Protein AF-R7Q6U6-F1 (afdb_monomer_lite)

Radius of gyration: 28.78 Å; chains: 1; bounding box: 94×48×61 Å

Organism: Chondrus crispus (NCBI:txid2769)

InterPro domains:
  IPR001247 Exoribonuclease, phosphorolytic domain 1 [PF01138] (2-72)
  IPR015847 Exoribonuclease, phosphorolytic domain 2 [PF03725] (76-141)
  IPR020568 Ribosomal protein uS5 domain 2-type superfamily [SSF54211] (2-98)
  IPR027408 PNPase/RNase PH domain superfamily [G3DSA:3.30.230.70] (1-159)
  IPR036345 Exoribonuclease, PH domain 2 superfamily [SSF55666] (74-156)
  IPR050080 Ribonuclease PH [PTHR11953] (8-150)

Sequence (202 aa):
MFASPVYRSTWKGDGKSTAAALVMQKAFEGVILTAPYPKSQIDIYLQVLQNDGGALVATVNAASLALVNVGVAMSDFVVACGVGFVDDTFVVDPSSLESASDRPELTLAVLSHSAKIASCQLDSKLPDGESFERALEFATSGANQIFKVLEYEVRKYSLNGPGGPRRGVARANRPRGGEAGGERQVGETRELGRARPEATCS

pLDDT: mean 77.61, std 18.05, range [35.78, 94.69]

Foldseek 3Di:
DQQDPDDDDDPDDDPVRVVLVVLLCQLQVVWFDCVVPVPDDDDDDDDRNHAFAPPSQVRLQVSLLVCVVVPGDTNFGKHKWKWWCAPNDIDIGDTNVRVVPLTWMKIWIAGQPVRDTSDIDIPDDDPDPVVVVVNVVVRSVSRNVVCVVSVVVSVVCCCPPPPHPPPPPPPPPPDDDDDDDDDDDDDDDDDDDDDDDDDDDD

Structure (mmCIF, N/CA/C/O backbone):
data_AF-R7Q6U6-F1
#
_entry.id   AF-R7Q6U6-F1
#
loop_
_atom_site.group_PDB
_atom_site.id
_atom_site.type_symbol
_atom_site.label_atom_id
_atom_site.label_alt_id
_atom_site.label_comp_id
_atom_site.label_asym_id
_atom_site.label_entity_id
_atom_site.label_seq_id
_atom_site.pdbx_PDB_ins_code
_atom_site.Cartn_x
_atom_site.Cartn_y
_atom_site.Cartn_z
_atom_site.occupancy
_atom_site.B_iso_or_equiv
_atom_site.auth_seq_id
_atom_site.auth_comp_id
_atom_site.auth_asym_id
_atom_site.auth_atom_id
_atom_site.pdbx_PDB_model_num
ATOM 1 N N . MET A 1 1 ? 3.458 -18.805 0.564 1.00 48.97 1 MET A N 1
ATOM 2 C CA . MET A 1 1 ? 4.130 -20.105 0.321 1.00 48.97 1 MET A CA 1
ATOM 3 C C . MET A 1 1 ? 3.642 -20.809 -0.951 1.00 48.97 1 MET A C 1
ATOM 5 O O . MET A 1 1 ? 4.399 -21.603 -1.478 1.00 48.97 1 MET A O 1
ATOM 9 N N . PHE A 1 2 ? 2.458 -20.473 -1.488 1.00 58.16 2 PHE A N 1
ATOM 10 C CA . PHE A 1 2 ? 1.980 -20.945 -2.807 1.00 58.16 2 PHE A CA 1
ATOM 11 C C . PHE A 1 2 ? 1.935 -19.850 -3.883 1.00 58.16 2 PHE A C 1
ATOM 13 O O . PHE A 1 2 ? 1.530 -20.102 -5.009 1.00 58.16 2 PHE A O 1
ATOM 20 N N . ALA A 1 3 ? 2.342 -18.629 -3.529 1.00 60.28 3 ALA A N 1
ATOM 21 C CA . ALA A 1 3 ? 2.153 -17.455 -4.370 1.00 60.28 3 ALA A CA 1
ATOM 22 C C . ALA A 1 3 ? 2.993 -17.453 -5.651 1.00 60.28 3 ALA A C 1
ATOM 24 O O . ALA A 1 3 ? 2.653 -16.736 -6.584 1.00 60.28 3 ALA A O 1
ATOM 25 N N . SER A 1 4 ? 4.067 -18.241 -5.695 1.00 59.75 4 SER A N 1
ATOM 26 C CA . SER A 1 4 ? 4.896 -18.444 -6.877 1.00 59.75 4 SER A CA 1
ATOM 27 C C . SER A 1 4 ? 5.066 -19.946 -7.135 1.00 59.75 4 SER A C 1
ATOM 29 O O . SER A 1 4 ? 5.033 -20.735 -6.187 1.00 59.75 4 SER A O 1
ATOM 31 N N . PRO A 1 5 ? 5.290 -20.367 -8.394 1.00 61.81 5 PRO A N 1
ATOM 32 C CA . PRO A 1 5 ? 5.469 -21.779 -8.755 1.00 61.81 5 PRO A CA 1
ATOM 33 C C . PRO A 1 5 ? 6.776 -22.395 -8.214 1.00 61.81 5 PRO A C 1
ATOM 35 O O . PRO A 1 5 ? 7.080 -23.555 -8.485 1.00 61.81 5 PRO A O 1
ATOM 38 N N . VAL A 1 6 ? 7.566 -21.632 -7.452 1.00 66.62 6 VAL A N 1
ATOM 39 C CA . VAL A 1 6 ? 8.857 -22.047 -6.903 1.00 66.62 6 VAL A CA 1
ATOM 40 C C . VAL A 1 6 ? 8.650 -22.740 -5.555 1.00 66.62 6 VAL A C 1
ATOM 42 O O . VAL A 1 6 ? 8.198 -22.128 -4.587 1.00 66.62 6 VAL A O 1
ATOM 45 N N . TYR A 1 7 ? 9.029 -24.017 -5.468 1.00 61.66 7 TYR A N 1
ATOM 46 C CA . TYR A 1 7 ? 9.025 -24.769 -4.212 1.00 61.66 7 TYR A CA 1
ATOM 47 C C . TYR A 1 7 ? 10.114 -24.252 -3.258 1.00 61.66 7 TYR A C 1
ATOM 49 O O . TYR A 1 7 ? 11.291 -24.201 -3.619 1.00 61.66 7 TYR A O 1
ATOM 57 N N . ARG A 1 8 ? 9.743 -23.907 -2.017 1.00 60.69 8 ARG A N 1
ATOM 58 C CA . ARG A 1 8 ? 10.675 -23.435 -0.980 1.00 60.69 8 ARG A CA 1
ATOM 59 C C . ARG A 1 8 ? 10.684 -24.384 0.218 1.00 60.69 8 ARG A C 1
ATOM 61 O O . ARG A 1 8 ? 9.636 -24.669 0.788 1.00 60.69 8 ARG A O 1
ATOM 68 N N . SER A 1 9 ? 11.874 -24.852 0.607 1.00 55.81 9 SER A N 1
ATOM 69 C CA . SER A 1 9 ? 12.052 -25.924 1.602 1.00 55.81 9 SER A CA 1
ATOM 70 C C . SER A 1 9 ? 12.130 -25.464 3.063 1.00 55.81 9 SER A C 1
ATOM 72 O O . SER A 1 9 ? 12.141 -26.307 3.958 1.00 55.81 9 SER A O 1
ATOM 74 N N . THR A 1 10 ? 12.192 -24.159 3.347 1.00 56.88 10 THR A N 1
ATOM 75 C CA . THR A 1 10 ? 12.423 -23.654 4.710 1.00 56.88 10 THR A CA 1
ATOM 76 C C . THR A 1 10 ? 11.248 -22.845 5.247 1.00 56.88 10 THR A C 1
ATOM 78 O O . THR A 1 10 ? 10.581 -22.106 4.530 1.00 56.88 10 THR A O 1
ATOM 81 N N . TRP A 1 11 ? 10.999 -23.000 6.549 1.00 54.25 11 TRP A N 1
ATOM 82 C CA . TRP A 1 11 ? 9.889 -22.367 7.274 1.00 54.25 11 TRP A CA 1
ATOM 83 C C . TRP A 1 11 ? 10.275 -20.989 7.846 1.00 54.25 11 TRP A C 1
ATOM 85 O O . TRP A 1 11 ? 9.482 -20.348 8.529 1.00 54.25 11 TRP A O 1
ATOM 95 N N . LYS A 1 12 ? 11.511 -20.528 7.596 1.00 59.66 12 LYS A N 1
ATOM 96 C CA . LYS A 1 12 ? 11.989 -19.205 8.019 1.00 59.66 12 LYS A CA 1
ATOM 97 C C . LYS A 1 12 ? 11.461 -18.133 7.065 1.00 59.66 12 LYS A C 1
ATOM 99 O O . LYS A 1 12 ? 11.637 -18.238 5.848 1.00 59.66 12 LYS A O 1
ATOM 104 N N . GLY A 1 13 ? 10.839 -17.104 7.643 1.00 64.00 13 GLY A N 1
ATOM 105 C CA . GLY A 1 13 ? 10.316 -15.947 6.918 1.00 64.00 13 GLY A CA 1
ATOM 106 C C . GLY A 1 13 ? 11.355 -15.351 5.969 1.00 64.00 13 GLY A C 1
ATOM 107 O O . GLY A 1 13 ? 12.536 -15.247 6.303 1.00 64.00 13 GLY A O 1
ATOM 108 N N . ASP A 1 14 ? 10.922 -15.014 4.756 1.00 76.19 14 ASP A N 1
ATOM 109 C CA . ASP A 1 14 ? 11.756 -14.321 3.778 1.00 76.19 14 ASP A CA 1
ATOM 110 C C . ASP A 1 14 ? 12.134 -12.935 4.292 1.00 76.19 14 ASP A C 1
ATOM 112 O O . ASP A 1 14 ? 11.259 -12.199 4.745 1.00 76.19 14 ASP A O 1
ATOM 116 N N . GLY A 1 15 ? 13.393 -12.520 4.124 1.00 80.62 15 GLY A N 1
ATOM 117 C CA . GLY A 1 15 ? 13.806 -11.148 4.449 1.00 80.62 15 GLY A CA 1
ATOM 118 C C . GLY A 1 15 ? 12.950 -10.100 3.726 1.00 80.62 15 GLY A C 1
ATOM 119 O O . GLY A 1 15 ? 12.562 -9.103 4.327 1.00 80.62 15 GLY A O 1
ATOM 120 N N . LYS A 1 16 ? 12.541 -10.387 2.481 1.00 80.62 16 LYS A N 1
ATOM 121 C CA . LYS A 1 16 ? 11.597 -9.559 1.711 1.00 80.62 16 LYS A CA 1
ATOM 122 C C . LYS A 1 16 ? 10.218 -9.464 2.376 1.00 80.62 16 LYS A C 1
ATOM 124 O O . LYS A 1 16 ? 9.642 -8.386 2.444 1.00 80.62 16 LYS A O 1
ATOM 129 N N . SER A 1 17 ? 9.706 -10.576 2.911 1.00 82.88 17 SER A N 1
ATOM 130 C CA . SER A 1 17 ? 8.415 -10.591 3.613 1.00 82.88 17 SER A CA 1
ATOM 131 C C . SER A 1 17 ? 8.466 -9.831 4.939 1.00 82.88 17 SER A C 1
ATOM 133 O O . SER A 1 17 ? 7.529 -9.112 5.268 1.00 82.88 17 SER A O 1
ATOM 135 N N . THR A 1 18 ? 9.582 -9.922 5.669 1.00 87.12 18 THR A N 1
ATOM 136 C CA . THR A 1 18 ? 9.792 -9.152 6.900 1.00 87.12 18 THR A CA 1
ATOM 137 C C . THR A 1 18 ? 9.921 -7.657 6.610 1.00 87.12 18 THR A C 1
ATOM 139 O O . THR A 1 18 ? 9.349 -6.852 7.338 1.00 87.12 18 THR A O 1
ATOM 142 N N . ALA A 1 19 ? 10.614 -7.280 5.531 1.00 87.88 19 ALA A N 1
ATOM 143 C CA . ALA A 1 19 ? 10.711 -5.889 5.097 1.00 87.88 19 ALA A CA 1
ATOM 144 C C . ALA A 1 19 ? 9.335 -5.317 4.721 1.00 87.88 19 ALA A C 1
ATOM 146 O O . ALA A 1 19 ? 8.954 -4.270 5.237 1.00 87.88 19 ALA A O 1
ATOM 147 N N . ALA A 1 20 ? 8.550 -6.035 3.912 1.00 86.69 20 ALA A N 1
ATOM 148 C CA . ALA A 1 20 ? 7.193 -5.621 3.554 1.00 86.69 20 ALA A CA 1
ATOM 149 C C . ALA A 1 20 ? 6.282 -5.479 4.789 1.00 86.69 20 ALA A C 1
ATOM 151 O O . ALA A 1 20 ? 5.551 -4.497 4.912 1.00 86.69 20 ALA A O 1
ATOM 152 N N . ALA A 1 21 ? 6.374 -6.414 5.740 1.00 90.00 21 ALA A N 1
ATOM 153 C CA . ALA A 1 21 ? 5.618 -6.349 6.989 1.00 90.00 21 ALA A CA 1
ATOM 154 C C . ALA A 1 21 ? 5.982 -5.113 7.825 1.00 90.00 21 ALA A C 1
ATOM 156 O O . ALA A 1 21 ? 5.091 -4.448 8.348 1.00 90.00 21 ALA A O 1
ATOM 157 N N . LEU A 1 22 ? 7.270 -4.764 7.910 1.00 90.50 22 LEU A N 1
ATOM 158 C CA . LEU A 1 22 ? 7.722 -3.567 8.620 1.00 90.50 22 LEU A CA 1
ATOM 159 C C . LEU A 1 22 ? 7.166 -2.286 7.981 1.00 90.50 22 LEU A C 1
ATOM 161 O O . LEU A 1 22 ? 6.729 -1.377 8.685 1.00 90.50 22 LEU A O 1
ATOM 165 N N . VAL A 1 23 ? 7.154 -2.224 6.650 1.00 90.44 23 VAL A N 1
ATOM 166 C CA . VAL A 1 23 ? 6.637 -1.076 5.889 1.00 90.44 23 VAL A CA 1
ATOM 167 C C . VAL A 1 23 ? 5.147 -0.898 6.129 1.00 90.44 23 VAL A C 1
ATOM 169 O O . VAL A 1 23 ? 4.696 0.212 6.398 1.00 90.44 23 VAL A O 1
ATOM 172 N N . MET A 1 24 ? 4.387 -1.992 6.102 1.00 90.94 24 MET A N 1
ATOM 173 C CA . MET A 1 24 ? 2.958 -1.964 6.411 1.00 90.94 24 MET A CA 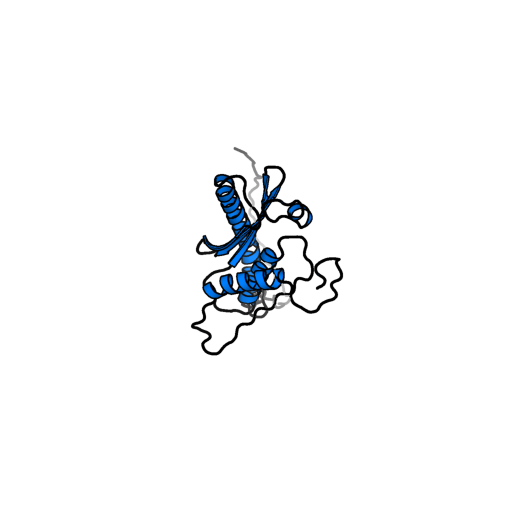1
ATOM 174 C C . MET A 1 24 ? 2.697 -1.577 7.852 1.00 90.94 24 MET A C 1
ATOM 176 O O . MET A 1 24 ? 1.854 -0.723 8.104 1.00 90.94 24 MET A O 1
ATOM 180 N N . GLN A 1 25 ? 3.437 -2.161 8.794 1.00 91.44 25 GLN A N 1
ATOM 181 C CA . GLN A 1 25 ? 3.306 -1.822 10.203 1.00 91.44 25 GLN A CA 1
ATOM 182 C C . GLN A 1 25 ? 3.487 -0.316 10.402 1.00 91.44 25 GLN A C 1
ATOM 184 O O . GLN A 1 25 ? 2.646 0.317 11.031 1.00 91.44 25 GLN A O 1
ATOM 189 N N . LYS A 1 26 ? 4.528 0.271 9.801 1.00 90.94 26 LYS A N 1
ATOM 190 C CA . LYS A 1 26 ? 4.790 1.712 9.880 1.00 90.94 26 LYS A CA 1
ATOM 191 C C . LYS A 1 26 ? 3.720 2.552 9.185 1.00 90.94 26 LYS A C 1
ATOM 193 O O . LYS A 1 26 ? 3.323 3.576 9.734 1.00 90.94 26 LYS A O 1
ATOM 198 N N . ALA A 1 27 ? 3.229 2.116 8.026 1.00 90.38 27 ALA A N 1
ATOM 199 C CA . ALA A 1 27 ? 2.170 2.815 7.304 1.00 90.38 27 ALA A CA 1
ATOM 200 C C . ALA A 1 27 ? 0.852 2.846 8.098 1.00 90.38 27 ALA A C 1
ATOM 202 O O . ALA A 1 27 ? 0.217 3.892 8.180 1.00 90.38 27 ALA A O 1
ATOM 203 N N . PHE A 1 28 ? 0.457 1.732 8.723 1.00 91.50 28 PHE A N 1
ATOM 204 C CA . PHE A 1 28 ? -0.803 1.640 9.469 1.00 91.50 28 PHE A CA 1
ATOM 205 C C . PHE A 1 28 ? -0.714 2.174 10.905 1.00 91.50 28 PHE A C 1
ATOM 207 O O . PHE A 1 28 ? -1.716 2.663 11.423 1.00 91.50 28 PHE A O 1
ATOM 214 N N . GLU A 1 29 ? 0.462 2.160 11.537 1.00 89.75 29 GLU A N 1
ATOM 215 C CA . GLU A 1 29 ? 0.679 2.738 12.874 1.00 89.75 29 GLU A CA 1
ATOM 216 C C . GLU A 1 29 ? 0.330 4.237 12.917 1.00 89.75 29 GLU A C 1
ATOM 218 O O . GLU A 1 29 ? -0.240 4.707 13.898 1.00 89.75 29 GLU A O 1
ATOM 223 N N . GLY A 1 30 ? 0.601 4.981 11.837 1.00 86.94 30 GLY A N 1
ATOM 224 C CA . GLY A 1 30 ? 0.240 6.401 11.726 1.00 86.94 30 GLY A CA 1
ATOM 225 C C . GLY A 1 30 ? -1.237 6.672 11.405 1.00 86.94 30 GLY A C 1
ATOM 226 O O . GLY A 1 30 ? -1.684 7.816 11.496 1.00 86.94 30 GLY A O 1
ATOM 227 N N . VAL A 1 31 ? -1.994 5.644 11.016 1.00 91.06 31 VAL A N 1
ATOM 228 C CA . VAL A 1 31 ? -3.365 5.776 10.492 1.00 91.06 31 VAL A CA 1
ATOM 229 C C . VAL A 1 31 ? -4.405 5.250 11.475 1.00 91.06 31 VAL A C 1
ATOM 231 O O . VAL A 1 31 ? -5.498 5.806 11.588 1.00 91.06 31 VAL A O 1
ATOM 234 N N . ILE A 1 32 ? -4.079 4.193 12.216 1.00 91.62 32 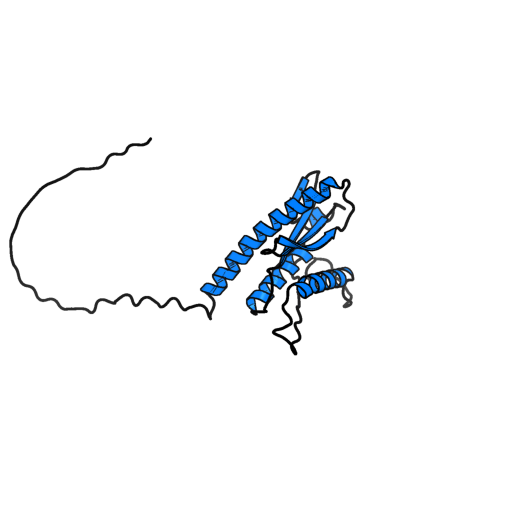ILE A N 1
ATOM 235 C CA . ILE A 1 32 ? -4.980 3.597 13.200 1.00 91.62 32 ILE A CA 1
ATOM 236 C C . ILE A 1 32 ? -5.040 4.484 14.447 1.00 91.62 32 ILE A C 1
ATOM 238 O O . ILE A 1 32 ? -4.023 4.827 15.049 1.00 91.62 32 ILE A O 1
ATOM 242 N N . LEU A 1 33 ? -6.256 4.827 14.877 1.00 90.69 33 LEU A N 1
ATOM 243 C CA . LEU A 1 33 ? -6.467 5.583 16.105 1.00 90.69 33 LEU A CA 1
ATOM 244 C C . LEU A 1 33 ? -6.366 4.637 17.304 1.00 90.69 33 LEU A C 1
ATOM 246 O O . LEU A 1 33 ? -7.222 3.781 17.509 1.00 90.69 33 LEU A O 1
ATOM 250 N N . THR A 1 34 ? -5.337 4.813 18.131 1.00 88.25 34 THR A N 1
ATOM 251 C CA . THR A 1 34 ? -5.090 3.971 19.317 1.00 88.25 34 THR A CA 1
ATOM 252 C C . THR A 1 34 ? -5.886 4.403 20.551 1.00 88.25 34 THR A C 1
ATOM 254 O O . THR A 1 34 ? -6.153 3.585 21.428 1.00 88.25 34 THR A O 1
ATOM 257 N N . ALA A 1 35 ? -6.326 5.665 20.612 1.00 88.62 35 ALA A N 1
ATOM 258 C CA . ALA A 1 35 ? -7.125 6.215 21.712 1.00 88.62 35 ALA A CA 1
ATOM 259 C C . ALA A 1 35 ? -8.387 5.393 22.076 1.00 88.62 35 ALA A C 1
ATOM 261 O O . ALA A 1 35 ? -8.614 5.176 23.268 1.00 88.62 35 ALA A O 1
ATOM 262 N N . PRO A 1 36 ? -9.198 4.895 21.118 1.00 88.56 36 PRO A N 1
ATOM 263 C CA . PRO A 1 36 ? -10.347 4.040 21.433 1.00 88.56 36 PRO A CA 1
ATOM 264 C C . PRO A 1 36 ? -9.988 2.622 21.920 1.00 88.56 36 PRO A C 1
ATOM 266 O O . PRO A 1 36 ? -10.880 1.905 22.371 1.00 88.56 36 PRO A O 1
ATOM 269 N N . TYR A 1 37 ? -8.715 2.208 21.874 1.00 88.25 37 TYR A N 1
ATOM 270 C CA . TYR A 1 37 ? -8.286 0.824 22.114 1.00 88.25 37 TYR A CA 1
ATOM 271 C C . TYR A 1 37 ? -7.167 0.689 23.178 1.00 88.25 37 TYR A C 1
ATOM 273 O O . TYR A 1 37 ? -6.123 0.099 22.909 1.00 88.25 37 TYR A O 1
ATOM 281 N N . PRO A 1 38 ? -7.352 1.165 24.428 1.00 85.44 38 PRO A N 1
ATOM 282 C CA . PRO A 1 38 ? -6.278 1.251 25.433 1.00 85.44 38 PRO A CA 1
ATOM 283 C C . PRO A 1 38 ? -5.762 -0.094 25.985 1.00 85.44 38 PRO A C 1
ATOM 285 O O . PRO A 1 38 ? -4.783 -0.113 26.728 1.00 85.44 38 PRO A O 1
ATOM 288 N N . LYS A 1 39 ? -6.424 -1.219 25.684 1.00 90.81 39 LYS A N 1
ATOM 289 C CA . LYS A 1 39 ? -6.031 -2.576 26.127 1.00 90.81 39 LYS A CA 1
ATOM 290 C C . LYS A 1 39 ? -6.195 -3.631 25.029 1.00 90.81 39 LYS A C 1
ATOM 292 O O . LYS A 1 39 ? -6.276 -4.820 25.331 1.00 90.81 39 LYS A O 1
ATOM 297 N N . SER A 1 40 ? -6.316 -3.207 23.776 1.00 88.75 40 SER A N 1
ATOM 298 C CA . SER A 1 40 ? -6.520 -4.123 22.655 1.00 88.75 40 SER A CA 1
ATOM 299 C C . SER A 1 40 ? -5.222 -4.297 21.884 1.00 88.75 40 SER A C 1
ATOM 301 O O . SER A 1 40 ? -4.454 -3.353 21.721 1.00 88.75 40 SER A O 1
ATOM 303 N N . GLN A 1 41 ? -5.005 -5.508 21.388 1.00 89.94 41 GLN A N 1
ATOM 304 C CA . GLN A 1 41 ? -3.948 -5.814 20.439 1.00 89.94 41 GLN A CA 1
ATOM 305 C C . GLN A 1 41 ? -4.586 -5.981 19.058 1.00 89.94 41 GLN A C 1
ATOM 307 O O . GLN A 1 41 ? -5.588 -6.685 18.924 1.00 89.94 41 GLN A O 1
ATOM 312 N N . ILE A 1 42 ? -4.041 -5.292 18.054 1.00 88.62 42 ILE A N 1
ATOM 313 C CA . ILE A 1 42 ? -4.500 -5.368 16.665 1.00 88.62 42 ILE A CA 1
ATOM 314 C C . ILE A 1 42 ? -3.406 -6.073 15.872 1.00 88.62 42 ILE A C 1
ATOM 316 O O . ILE A 1 42 ? -2.369 -5.480 15.583 1.00 88.62 42 ILE A O 1
ATOM 320 N N . ASP A 1 43 ? -3.653 -7.332 15.522 1.00 90.25 43 ASP A N 1
ATOM 321 C CA . ASP A 1 43 ? -2.745 -8.134 14.707 1.00 90.25 43 ASP A CA 1
ATOM 322 C C . ASP A 1 43 ? -3.320 -8.286 13.293 1.00 90.25 43 ASP A C 1
ATOM 324 O O . ASP A 1 43 ? -4.436 -8.777 13.106 1.00 90.25 43 ASP A O 1
ATOM 328 N N . ILE A 1 44 ? -2.555 -7.856 12.287 1.00 89.50 44 ILE A N 1
ATOM 329 C CA . ILE A 1 44 ? -2.944 -7.924 10.875 1.00 89.50 44 ILE A CA 1
ATOM 330 C C . ILE A 1 44 ? -2.180 -9.073 10.219 1.00 89.50 44 ILE A C 1
ATOM 332 O O . ILE A 1 44 ? -0.956 -9.027 10.093 1.00 89.50 44 ILE A O 1
ATOM 336 N N . TYR A 1 45 ? -2.907 -10.096 9.771 1.00 90.50 45 TYR A N 1
ATOM 337 C CA . TYR A 1 45 ? -2.337 -11.237 9.058 1.00 90.50 45 TYR A CA 1
ATOM 338 C C . TYR A 1 45 ? -2.674 -11.158 7.573 1.00 90.50 45 TYR A C 1
ATOM 340 O O . TYR A 1 45 ? -3.841 -11.089 7.191 1.00 90.50 45 TYR A O 1
ATOM 348 N N . LEU A 1 46 ? -1.642 -11.204 6.733 1.00 88.38 46 LEU A N 1
ATOM 349 C CA . LEU A 1 46 ? -1.771 -11.136 5.283 1.00 88.38 46 LEU A CA 1
ATOM 350 C C . LEU A 1 46 ? -1.234 -12.417 4.661 1.00 88.38 46 LEU A C 1
ATOM 352 O O . LEU A 1 46 ? -0.070 -12.777 4.835 1.00 88.38 46 LEU A O 1
ATOM 356 N N . GLN A 1 47 ? -2.094 -13.097 3.909 1.00 88.50 47 GLN A N 1
ATOM 357 C CA . GLN A 1 47 ? -1.734 -14.299 3.176 1.00 88.50 47 GLN A CA 1
ATOM 358 C C . GLN A 1 47 ? -1.859 -14.041 1.678 1.00 88.50 47 GLN A C 1
ATOM 360 O O . GLN A 1 47 ? -2.956 -13.973 1.130 1.00 88.50 47 GLN A O 1
ATOM 365 N N . VAL A 1 48 ? -0.714 -13.943 1.005 1.00 87.94 48 VAL A N 1
ATOM 366 C CA . VAL A 1 48 ? -0.663 -13.854 -0.456 1.00 87.94 48 VAL A CA 1
ATOM 367 C C . VAL A 1 48 ? -0.849 -15.254 -1.037 1.00 87.94 48 VAL A C 1
ATOM 369 O O . VAL A 1 48 ? -0.029 -16.150 -0.798 1.00 87.94 48 VAL A O 1
ATOM 372 N N . LEU A 1 49 ? -1.949 -15.443 -1.767 1.00 87.62 49 LEU A N 1
ATOM 373 C CA . LEU A 1 49 ? -2.283 -16.708 -2.426 1.00 87.62 49 LEU A CA 1
ATOM 374 C C . LEU A 1 49 ? -1.606 -16.838 -3.788 1.00 87.62 49 LEU A C 1
ATOM 376 O O . LEU A 1 49 ? -1.072 -17.899 -4.087 1.00 87.62 49 LEU A O 1
ATOM 380 N N . GLN A 1 50 ? -1.587 -15.752 -4.559 1.00 85.75 50 GLN A N 1
ATOM 381 C CA . GLN A 1 50 ? -0.948 -15.637 -5.865 1.00 85.75 50 GLN A CA 1
ATOM 382 C C . GLN A 1 50 ? -0.208 -14.301 -5.913 1.00 85.75 50 GLN A C 1
ATOM 384 O O . GLN A 1 50 ? -0.722 -13.296 -5.425 1.00 85.75 50 GLN A O 1
ATOM 389 N N . ASN A 1 51 ? 1.003 -14.303 -6.459 1.00 85.94 51 ASN A N 1
ATOM 390 C CA . ASN A 1 51 ? 1.791 -13.100 -6.672 1.00 85.94 51 ASN A CA 1
ATOM 391 C C . ASN A 1 51 ? 2.156 -13.008 -8.153 1.00 85.94 51 ASN A C 1
ATOM 393 O O . ASN A 1 51 ? 2.879 -13.871 -8.648 1.00 85.94 51 ASN A O 1
ATOM 397 N N . ASP A 1 52 ? 1.671 -11.963 -8.816 1.00 83.81 52 ASP A N 1
ATOM 398 C CA . ASP A 1 52 ? 1.985 -11.651 -10.210 1.00 83.81 52 ASP A CA 1
ATOM 399 C C . ASP A 1 52 ? 2.486 -10.205 -10.365 1.00 83.81 52 ASP A C 1
ATOM 401 O O . ASP A 1 52 ? 2.112 -9.492 -11.286 1.00 83.81 52 ASP A O 1
ATOM 405 N N . GLY A 1 53 ? 3.341 -9.763 -9.437 1.00 83.19 53 GLY A N 1
ATOM 406 C CA . GLY A 1 53 ? 3.784 -8.368 -9.353 1.00 83.19 53 GLY A CA 1
ATOM 407 C C . GLY A 1 53 ? 2.990 -7.597 -8.300 1.00 83.19 53 GLY A C 1
ATOM 408 O O . GLY A 1 53 ? 1.935 -8.046 -7.848 1.00 83.19 53 GLY A O 1
ATOM 409 N N . GLY A 1 54 ? 3.556 -6.494 -7.804 1.00 84.06 54 GLY A N 1
ATOM 410 C CA . GLY A 1 54 ? 2.847 -5.590 -6.893 1.00 84.06 54 GLY A CA 1
ATOM 411 C C . GLY A 1 54 ? 2.346 -6.210 -5.577 1.00 84.06 54 GLY A C 1
ATOM 412 O O . GLY A 1 54 ? 1.409 -5.689 -4.972 1.00 84.06 54 GLY A O 1
ATOM 413 N N . ALA A 1 55 ? 2.939 -7.307 -5.080 1.00 88.62 55 ALA A N 1
ATOM 414 C CA . ALA A 1 55 ? 2.431 -8.004 -3.887 1.00 88.62 55 ALA A CA 1
ATOM 415 C C . ALA A 1 55 ? 2.261 -7.084 -2.667 1.00 88.62 55 ALA A C 1
ATOM 417 O O . ALA A 1 55 ? 1.290 -7.235 -1.924 1.00 88.62 55 ALA A O 1
ATOM 418 N N . LEU A 1 56 ? 3.185 -6.136 -2.466 1.00 89.75 56 LEU A N 1
ATOM 419 C CA . LEU A 1 56 ? 3.136 -5.149 -1.382 1.00 89.75 56 LEU A CA 1
ATOM 420 C C . LEU A 1 56 ? 1.952 -4.186 -1.554 1.00 89.75 56 LEU A C 1
ATOM 422 O O . LEU A 1 56 ? 1.222 -3.918 -0.604 1.00 89.75 56 LEU A O 1
ATOM 426 N N . VAL A 1 57 ? 1.724 -3.717 -2.780 1.00 92.19 57 VAL A N 1
ATOM 427 C CA . VAL A 1 57 ? 0.623 -2.815 -3.141 1.00 92.19 57 VAL A CA 1
ATOM 428 C C . VAL A 1 57 ? -0.727 -3.475 -2.855 1.00 92.19 57 VAL A C 1
ATOM 430 O O . VAL A 1 57 ? -1.567 -2.926 -2.137 1.00 92.19 57 VAL A O 1
ATOM 433 N N . ALA A 1 58 ? -0.909 -4.701 -3.349 1.00 91.56 58 ALA A N 1
ATOM 434 C CA . ALA A 1 58 ? -2.141 -5.463 -3.170 1.00 91.56 58 ALA A CA 1
ATOM 435 C C . ALA A 1 58 ? -2.442 -5.742 -1.690 1.00 91.56 58 ALA A C 1
ATOM 437 O O . ALA A 1 58 ? -3.589 -5.663 -1.249 1.00 91.56 58 ALA A O 1
ATOM 438 N N . THR A 1 59 ? -1.412 -6.043 -0.902 1.00 92.75 59 THR A N 1
ATOM 439 C CA . THR A 1 59 ? -1.566 -6.356 0.521 1.00 92.75 59 THR A CA 1
ATOM 440 C C . THR A 1 59 ? -1.881 -5.127 1.373 1.00 92.75 59 THR A C 1
ATOM 442 O O . THR A 1 59 ? -2.692 -5.249 2.290 1.00 92.75 59 THR A O 1
ATOM 445 N N . VAL A 1 60 ? -1.347 -3.942 1.047 1.00 93.62 60 VAL A N 1
ATOM 446 C CA . VAL A 1 60 ? -1.767 -2.679 1.689 1.00 93.62 60 VAL A CA 1
ATOM 447 C C . VAL A 1 60 ? -3.249 -2.414 1.418 1.00 93.62 60 VAL A C 1
ATOM 449 O O . VAL A 1 60 ? -4.013 -2.180 2.353 1.00 93.62 60 VAL A O 1
ATOM 452 N N . ASN A 1 61 ? -3.679 -2.528 0.160 1.00 93.44 61 ASN A N 1
ATOM 453 C CA . ASN A 1 61 ? -5.076 -2.298 -0.220 1.00 93.44 61 ASN A CA 1
ATOM 454 C C . ASN A 1 61 ? -6.025 -3.302 0.459 1.00 93.44 61 ASN A C 1
ATOM 456 O O . ASN A 1 61 ? -7.088 -2.926 0.961 1.00 93.44 61 ASN A O 1
ATOM 460 N N . ALA A 1 62 ? -5.619 -4.572 0.542 1.00 93.31 62 ALA A N 1
ATOM 461 C CA . ALA A 1 62 ? -6.368 -5.609 1.245 1.00 93.31 62 ALA A CA 1
ATOM 462 C C . ALA A 1 62 ? -6.454 -5.350 2.760 1.00 93.31 62 ALA A C 1
ATOM 464 O O . ALA A 1 62 ? -7.519 -5.534 3.350 1.00 93.31 62 ALA A O 1
ATOM 465 N N . ALA A 1 63 ? -5.366 -4.894 3.388 1.00 93.50 63 ALA A N 1
ATOM 466 C CA . ALA A 1 63 ? -5.349 -4.551 4.807 1.00 93.50 63 ALA A CA 1
ATOM 467 C C . ALA A 1 63 ? -6.310 -3.394 5.121 1.00 93.50 63 ALA A C 1
ATOM 469 O O . ALA A 1 63 ? -7.109 -3.507 6.051 1.00 93.50 63 ALA A O 1
ATOM 470 N N . SER A 1 64 ? -6.311 -2.331 4.311 1.00 93.12 64 SER A N 1
ATOM 471 C CA . SER A 1 64 ? -7.244 -1.206 4.467 1.00 93.12 64 SER A CA 1
ATOM 472 C C . SER A 1 64 ? -8.702 -1.656 4.396 1.00 93.12 64 SER A C 1
ATOM 474 O O . SER A 1 64 ? -9.507 -1.293 5.254 1.00 93.12 64 SER A O 1
ATOM 476 N N . LEU A 1 65 ? -9.048 -2.505 3.422 1.00 92.12 65 LEU A N 1
ATOM 477 C CA . LEU A 1 65 ? -10.394 -3.074 3.322 1.00 92.12 65 LEU A CA 1
ATOM 478 C C . LEU A 1 65 ? -10.758 -3.938 4.535 1.00 92.12 65 LEU A C 1
ATOM 480 O O . LEU A 1 65 ? -11.878 -3.845 5.038 1.00 92.12 65 LEU A O 1
ATOM 484 N N . ALA A 1 66 ? -9.827 -4.763 5.020 1.00 92.31 66 ALA A N 1
ATOM 485 C CA . ALA A 1 66 ? -10.058 -5.617 6.180 1.00 92.31 66 ALA A CA 1
ATOM 486 C C . ALA A 1 66 ? -10.338 -4.792 7.447 1.00 92.31 66 ALA A C 1
ATOM 488 O O . ALA A 1 66 ? -11.281 -5.092 8.181 1.00 92.31 66 ALA A O 1
ATOM 489 N N . LEU A 1 67 ? -9.570 -3.720 7.667 1.00 91.12 67 LEU A N 1
ATOM 490 C CA . LEU A 1 67 ? -9.751 -2.814 8.803 1.00 91.12 67 LEU A CA 1
ATOM 491 C C . LEU A 1 67 ? -11.101 -2.088 8.746 1.00 91.12 67 LEU A C 1
ATOM 493 O O . LEU A 1 67 ? -11.794 -2.009 9.763 1.00 91.12 67 LEU A O 1
ATOM 497 N N . VAL A 1 68 ? -11.514 -1.626 7.559 1.00 90.75 68 VAL A N 1
ATOM 498 C CA . VAL A 1 68 ? -12.843 -1.023 7.366 1.00 90.75 68 VAL A CA 1
ATOM 499 C C . VAL A 1 68 ? -13.955 -2.036 7.634 1.00 90.75 68 VAL A C 1
ATOM 501 O O . VAL A 1 68 ? -14.919 -1.711 8.321 1.00 90.75 68 VAL A O 1
ATOM 504 N N . ASN A 1 69 ? -13.819 -3.268 7.142 1.00 87.50 69 ASN A N 1
ATOM 505 C CA . ASN A 1 69 ? -14.833 -4.307 7.325 1.00 87.50 69 ASN A CA 1
ATOM 506 C C . ASN A 1 69 ? -15.016 -4.709 8.800 1.00 87.50 69 ASN A C 1
ATOM 508 O O . ASN A 1 69 ? -16.133 -4.987 9.228 1.00 87.50 69 ASN A O 1
ATOM 512 N N . VAL A 1 70 ? -13.933 -4.723 9.584 1.00 87.81 70 VAL A N 1
ATOM 513 C CA . VAL A 1 70 ? -13.980 -4.983 11.036 1.00 87.81 70 VAL A CA 1
ATOM 514 C C . VAL A 1 70 ? -14.471 -3.760 11.828 1.00 87.81 70 VAL A C 1
ATOM 516 O O . VAL A 1 70 ? -14.899 -3.902 12.971 1.00 87.81 70 VAL A O 1
ATOM 519 N N . GLY A 1 71 ? -14.466 -2.564 11.229 1.00 86.62 71 GLY A N 1
ATOM 520 C CA . GLY A 1 71 ? -14.888 -1.326 11.886 1.00 86.62 71 GLY A CA 1
ATOM 521 C C . GLY A 1 71 ? -13.826 -0.746 12.823 1.00 86.62 71 GLY A C 1
ATOM 522 O O . GLY A 1 71 ? -14.165 -0.146 13.844 1.00 86.62 71 GLY A O 1
ATOM 523 N N . VAL A 1 72 ? -12.542 -0.937 12.504 1.00 90.50 72 VAL A N 1
ATOM 524 C CA . VAL A 1 72 ? -11.440 -0.317 13.252 1.00 90.50 72 VAL A CA 1
ATOM 525 C C . VAL A 1 72 ? -11.424 1.187 12.983 1.00 90.50 72 VAL A C 1
ATOM 527 O O . VAL A 1 72 ? -11.487 1.623 11.834 1.00 90.50 72 VAL A O 1
ATOM 530 N N . ALA A 1 73 ? -11.321 1.990 14.043 1.00 90.19 73 ALA A N 1
ATOM 531 C CA . ALA A 1 73 ? -11.225 3.439 13.921 1.00 90.19 73 ALA A CA 1
ATOM 532 C C . ALA A 1 73 ? -9.896 3.848 13.256 1.00 90.19 73 ALA A C 1
ATOM 534 O O . ALA A 1 73 ? -8.821 3.723 13.848 1.00 90.19 73 ALA A O 1
ATOM 535 N N . MET A 1 74 ? -9.979 4.356 12.027 1.00 91.31 74 MET A N 1
ATOM 536 C CA . MET A 1 74 ? -8.850 4.858 11.239 1.00 91.31 74 MET A CA 1
ATOM 537 C C . MET A 1 74 ? -9.048 6.338 10.917 1.00 91.31 74 MET A C 1
ATOM 539 O O . MET A 1 74 ? -10.179 6.787 10.736 1.00 91.31 74 MET A O 1
ATOM 543 N N . SER A 1 75 ? -7.954 7.096 10.858 1.00 90.50 75 SER A N 1
ATOM 544 C CA . SER A 1 75 ? -7.978 8.518 10.504 1.00 90.50 75 SER A CA 1
ATOM 545 C C . SER A 1 75 ? -8.211 8.752 9.011 1.00 90.50 75 SER A C 1
ATOM 547 O O . SER A 1 75 ? -8.886 9.709 8.640 1.00 90.50 75 SER A O 1
ATOM 549 N N . ASP A 1 76 ? -7.668 7.879 8.162 1.00 91.00 76 ASP A N 1
ATOM 550 C CA . ASP A 1 76 ? -7.750 7.970 6.705 1.00 91.00 76 ASP A CA 1
ATOM 551 C C . ASP A 1 76 ? -7.688 6.565 6.078 1.00 91.00 76 ASP A C 1
ATOM 553 O O . ASP A 1 76 ? -7.343 5.580 6.735 1.00 91.00 76 ASP A O 1
ATOM 557 N N . PHE A 1 77 ? -8.031 6.467 4.798 1.00 91.38 77 PHE A N 1
ATOM 558 C CA . PHE A 1 77 ? -7.971 5.237 4.024 1.00 91.38 77 PHE A CA 1
ATOM 559 C C . PHE A 1 77 ? -6.648 5.162 3.254 1.00 91.38 77 PHE A C 1
ATOM 561 O O . PHE A 1 77 ? -6.351 6.028 2.424 1.00 91.38 77 PHE A O 1
ATOM 568 N N . VAL A 1 78 ? -5.858 4.120 3.520 1.00 93.62 78 VAL A N 1
ATOM 569 C CA . VAL A 1 78 ? -4.561 3.908 2.864 1.00 93.62 78 VAL A CA 1
ATOM 570 C C . VAL A 1 78 ? -4.766 3.172 1.546 1.00 93.62 78 VAL A C 1
ATOM 572 O O . VAL A 1 78 ? -5.330 2.077 1.534 1.00 93.62 78 VAL A O 1
ATOM 575 N N . VAL A 1 79 ? -4.270 3.747 0.455 1.00 94.69 79 VAL A N 1
ATOM 576 C CA . VAL A 1 79 ? -4.219 3.103 -0.860 1.00 94.69 79 VAL A CA 1
ATOM 577 C C . VAL A 1 79 ? -2.797 3.108 -1.360 1.00 94.69 79 VAL A C 1
ATOM 579 O O . VAL A 1 79 ? -2.135 4.142 -1.363 1.00 94.69 79 VAL A O 1
ATOM 582 N N . ALA A 1 80 ? -2.334 1.951 -1.803 1.00 94.56 80 ALA A N 1
ATOM 583 C CA . ALA A 1 80 ? -1.062 1.816 -2.472 1.00 94.56 80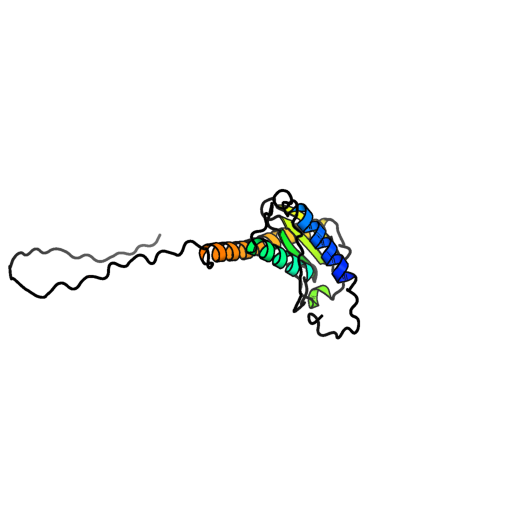 ALA A CA 1
ATOM 584 C C . ALA A 1 80 ? -1.242 1.682 -3.983 1.00 94.56 80 ALA A C 1
ATOM 586 O O . ALA A 1 80 ? -2.227 1.109 -4.460 1.00 94.56 80 ALA A O 1
ATOM 587 N N . CYS A 1 81 ? -0.242 2.164 -4.713 1.00 94.19 81 CYS A N 1
ATOM 588 C CA . CYS A 1 81 ? -0.082 1.985 -6.145 1.00 94.19 81 CYS A CA 1
ATOM 589 C C . CYS A 1 81 ? 1.403 1.783 -6.478 1.00 94.19 81 CYS A C 1
ATOM 591 O O . CYS A 1 81 ? 2.264 2.477 -5.933 1.00 94.19 81 CYS A O 1
ATOM 593 N N . GLY A 1 82 ? 1.693 0.836 -7.370 1.00 92.25 82 GLY A N 1
ATOM 594 C CA . GLY A 1 82 ? 3.023 0.635 -7.944 1.00 92.25 82 GLY A CA 1
ATOM 595 C C . GLY A 1 82 ? 3.146 1.349 -9.287 1.00 92.25 82 GLY A C 1
ATOM 596 O O . GLY A 1 82 ? 2.159 1.468 -10.014 1.00 92.25 82 GLY A O 1
ATOM 597 N N . VAL A 1 83 ? 4.339 1.829 -9.620 1.00 91.88 83 VAL A N 1
ATOM 598 C CA . VAL A 1 83 ? 4.683 2.371 -10.937 1.00 91.88 83 VAL A CA 1
ATOM 599 C C . VAL A 1 83 ? 6.028 1.802 -11.357 1.00 91.88 83 VAL A C 1
ATOM 601 O O . VAL A 1 83 ? 7.014 1.934 -10.636 1.00 91.88 83 VAL A O 1
ATOM 604 N N . GLY A 1 84 ? 6.061 1.180 -12.530 1.00 89.50 84 GLY A N 1
ATOM 605 C CA . GLY A 1 84 ? 7.273 0.687 -13.171 1.00 89.50 84 GLY A CA 1
ATOM 606 C C . GLY A 1 84 ? 7.650 1.548 -14.371 1.00 89.50 84 GLY A C 1
ATOM 607 O O . GLY A 1 84 ? 6.794 2.156 -15.014 1.00 89.50 84 GLY A O 1
ATOM 608 N N . PHE A 1 85 ? 8.938 1.596 -14.691 1.00 86.81 85 PHE A N 1
ATOM 609 C CA . PHE A 1 85 ? 9.430 2.226 -15.913 1.00 86.81 85 PHE A CA 1
ATOM 610 C C . PHE A 1 85 ? 9.752 1.162 -16.962 1.00 86.81 85 PHE A C 1
ATOM 612 O O . PHE A 1 85 ? 10.685 0.383 -16.784 1.00 86.81 85 PHE A O 1
ATOM 619 N N . VAL A 1 86 ? 8.983 1.115 -18.047 1.00 84.38 86 VAL A N 1
ATOM 620 C CA . VAL A 1 86 ? 9.016 0.074 -19.081 1.00 84.38 86 VAL 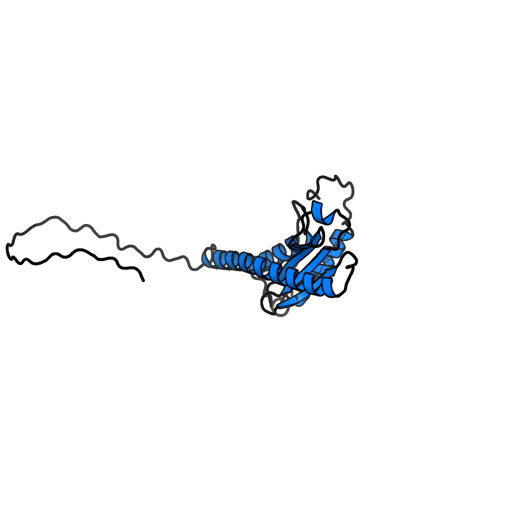A CA 1
ATOM 621 C C . VAL A 1 86 ? 9.179 0.746 -20.445 1.00 84.38 86 VAL A C 1
ATOM 623 O O . VAL A 1 86 ? 8.324 1.528 -20.846 1.00 84.38 86 VAL A O 1
ATOM 626 N N . ASP A 1 87 ? 10.278 0.453 -21.151 1.00 80.25 87 ASP A N 1
ATOM 627 C CA . ASP A 1 87 ? 10.530 0.900 -22.537 1.00 80.25 87 ASP A CA 1
ATOM 628 C C . ASP A 1 87 ? 10.287 2.410 -22.753 1.00 80.25 87 ASP A C 1
ATOM 630 O O . ASP A 1 87 ? 9.512 2.820 -23.613 1.00 80.25 87 ASP A O 1
ATOM 634 N N . ASP A 1 88 ? 10.927 3.236 -21.917 1.00 80.06 88 ASP A N 1
ATOM 635 C CA . ASP A 1 88 ? 10.802 4.705 -21.878 1.00 80.06 88 ASP A CA 1
ATOM 636 C C . ASP A 1 88 ? 9.414 5.258 -21.503 1.00 80.06 88 ASP A C 1
ATOM 638 O O . ASP A 1 88 ? 9.149 6.458 -21.621 1.00 80.06 88 ASP A O 1
ATOM 642 N N . THR A 1 89 ? 8.526 4.409 -20.981 1.00 84.94 89 THR A N 1
ATOM 643 C CA . THR A 1 89 ? 7.181 4.793 -20.534 1.00 84.94 89 THR A CA 1
ATOM 644 C C . THR A 1 89 ? 6.920 4.401 -19.080 1.00 84.94 89 THR A C 1
ATOM 646 O O . THR A 1 89 ? 7.440 3.408 -18.575 1.00 84.94 89 THR A O 1
ATOM 649 N N . PHE A 1 90 ? 6.109 5.196 -18.378 1.00 87.56 90 PHE A N 1
ATOM 650 C CA . PHE A 1 90 ? 5.648 4.855 -17.032 1.00 87.56 90 PHE A CA 1
ATOM 651 C C . PHE A 1 90 ? 4.396 3.989 -17.118 1.00 87.56 90 PHE A C 1
ATOM 653 O O . PHE A 1 90 ? 3.398 4.387 -17.721 1.00 87.56 90 PHE A O 1
ATOM 660 N N . VAL A 1 91 ? 4.448 2.827 -16.478 1.00 89.12 91 VAL A N 1
ATOM 661 C CA . VAL A 1 91 ? 3.345 1.872 -16.391 1.00 89.12 91 VAL A CA 1
ATOM 662 C C . VAL A 1 91 ? 2.879 1.805 -14.944 1.00 89.12 91 VAL A C 1
ATOM 664 O O . VAL A 1 91 ? 3.678 1.650 -14.022 1.00 89.12 91 VAL A O 1
ATOM 667 N N . VAL A 1 92 ? 1.574 1.959 -14.744 1.00 90.88 92 VAL A N 1
ATOM 668 C CA . VAL A 1 92 ? 0.934 1.839 -13.433 1.00 90.88 92 VAL A CA 1
ATOM 669 C C . VAL A 1 92 ? 0.602 0.370 -13.190 1.00 90.88 92 VAL A C 1
ATOM 671 O O . VAL A 1 92 ? 0.030 -0.263 -14.069 1.00 90.88 92 VAL A O 1
ATOM 674 N N . ASP A 1 93 ? 0.925 -0.128 -11.997 1.00 88.50 93 ASP A N 1
ATOM 675 C CA . ASP A 1 93 ? 0.727 -1.519 -11.562 1.00 88.50 93 ASP A CA 1
ATOM 676 C C . ASP A 1 93 ? 1.446 -2.551 -12.459 1.00 88.50 93 ASP A C 1
ATOM 678 O O . ASP A 1 93 ? 0.797 -3.310 -13.181 1.00 88.50 93 ASP A O 1
ATOM 682 N N . PRO A 1 94 ? 2.796 -2.567 -12.459 1.00 87.56 94 PRO A N 1
ATOM 683 C CA . PRO A 1 94 ? 3.558 -3.496 -13.285 1.00 87.56 94 PRO A CA 1
ATOM 684 C C . PRO A 1 94 ? 3.349 -4.952 -12.846 1.00 87.56 94 PRO A C 1
ATOM 686 O O . PRO A 1 94 ? 3.350 -5.292 -11.659 1.00 87.56 94 PRO A O 1
ATOM 689 N N . SER A 1 95 ? 3.228 -5.828 -13.835 1.00 87.12 95 SER A N 1
ATOM 690 C CA . SER A 1 95 ? 3.180 -7.277 -13.654 1.00 87.12 95 SER A CA 1
ATOM 691 C C . SER A 1 95 ? 4.552 -7.860 -13.305 1.00 87.12 95 SER A C 1
ATOM 693 O O . SER A 1 95 ? 5.601 -7.250 -13.527 1.00 87.12 95 SER A O 1
ATOM 695 N N . SER A 1 96 ? 4.576 -9.102 -12.813 1.00 84.25 96 SER A N 1
ATOM 696 C CA . SER A 1 96 ? 5.828 -9.790 -12.457 1.00 84.25 96 SER A CA 1
ATOM 697 C C . SER A 1 96 ? 6.826 -9.894 -13.617 1.00 84.25 96 SER A C 1
ATOM 699 O O . SER A 1 96 ? 8.037 -9.846 -13.393 1.00 84.25 96 SER A O 1
ATOM 701 N N . LEU A 1 97 ? 6.328 -10.014 -14.852 1.00 84.06 97 LEU A N 1
ATOM 702 C CA . LEU A 1 97 ? 7.142 -10.066 -16.066 1.00 84.06 97 LEU A CA 1
ATOM 703 C C . LEU A 1 97 ? 7.790 -8.714 -16.377 1.00 84.06 97 LEU A C 1
ATOM 705 O O . LEU A 1 97 ? 8.942 -8.664 -16.809 1.00 84.06 97 LEU A O 1
ATOM 709 N N . GLU A 1 98 ? 7.073 -7.623 -16.122 1.00 82.88 98 GLU A N 1
ATOM 710 C CA . GLU A 1 98 ? 7.559 -6.261 -16.342 1.00 82.88 98 GLU A CA 1
ATOM 711 C C . GLU A 1 98 ? 8.581 -5.864 -15.269 1.00 82.88 98 GLU A C 1
ATOM 713 O O . GLU A 1 98 ? 9.638 -5.320 -15.603 1.00 82.88 98 GLU A O 1
ATOM 718 N N . SER A 1 99 ? 8.337 -6.236 -14.006 1.00 75.81 99 SER A N 1
ATOM 719 C CA . SER A 1 99 ? 9.271 -6.018 -12.890 1.00 75.81 99 SER A CA 1
ATOM 720 C C . SER A 1 99 ? 10.545 -6.869 -12.978 1.00 75.81 99 SER A C 1
ATOM 722 O O . SER A 1 99 ? 11.576 -6.501 -12.418 1.00 75.81 99 SER A O 1
ATOM 724 N N . ALA A 1 100 ? 10.529 -8.005 -13.687 1.00 71.56 100 ALA A N 1
ATOM 725 C CA . ALA A 1 100 ? 11.694 -8.892 -13.795 1.00 71.56 100 ALA A CA 1
ATOM 726 C C . ALA A 1 100 ? 12.882 -8.276 -14.563 1.00 71.56 100 ALA A C 1
ATOM 728 O O . ALA A 1 100 ? 13.994 -8.796 -14.489 1.00 71.56 100 ALA A O 1
ATOM 729 N N . SER A 1 101 ? 12.664 -7.181 -15.295 1.00 67.81 101 SER A N 1
ATOM 730 C CA . SER A 1 101 ? 13.621 -6.635 -16.267 1.00 67.81 101 SER A CA 1
ATOM 731 C C . SER A 1 101 ? 14.672 -5.664 -15.690 1.00 67.81 101 SER A C 1
ATOM 733 O O . SER A 1 101 ? 15.203 -4.855 -16.444 1.00 67.81 101 SER A O 1
ATOM 735 N N . ASP A 1 102 ? 14.984 -5.727 -14.388 1.00 68.62 102 ASP A N 1
ATOM 736 C CA . ASP A 1 102 ? 15.909 -4.802 -13.683 1.00 68.62 102 ASP A CA 1
ATOM 737 C C . ASP A 1 102 ? 15.585 -3.315 -13.938 1.00 68.62 102 ASP A C 1
ATOM 739 O O . ASP A 1 102 ? 16.443 -2.465 -14.175 1.00 68.62 102 ASP A O 1
ATOM 743 N N . ARG A 1 103 ? 14.286 -3.012 -13.951 1.00 79.75 103 ARG A N 1
ATOM 744 C CA . ARG A 1 103 ? 13.736 -1.682 -14.213 1.00 79.75 103 ARG A CA 1
ATOM 745 C C . ARG A 1 103 ? 13.412 -0.978 -12.891 1.00 79.75 103 ARG A C 1
ATOM 747 O O . ARG A 1 103 ? 13.191 -1.648 -11.882 1.00 79.75 103 ARG A O 1
ATOM 754 N N . PRO A 1 104 ? 13.387 0.364 -12.855 1.00 85.50 104 PRO A N 1
ATOM 755 C CA . PRO A 1 104 ? 12.962 1.081 -11.666 1.00 85.50 104 PRO A CA 1
ATOM 756 C C . PRO A 1 104 ? 11.477 0.895 -11.399 1.00 85.50 104 PRO A C 1
ATOM 758 O O . PRO A 1 104 ? 10.631 1.174 -12.249 1.00 85.50 104 PRO A O 1
ATOM 761 N N . GLU A 1 105 ? 11.201 0.424 -10.185 1.00 87.44 105 GLU A N 1
ATOM 762 C CA . GLU A 1 105 ? 9.874 0.248 -9.619 1.00 87.44 105 GLU A CA 1
ATOM 763 C C . GLU A 1 105 ? 9.742 1.129 -8.374 1.00 87.44 105 GLU A C 1
ATOM 765 O O . GLU A 1 105 ? 10.578 1.109 -7.463 1.00 87.44 105 GLU A O 1
ATOM 770 N N . LEU A 1 106 ? 8.681 1.927 -8.368 1.00 90.12 106 LEU A N 1
ATOM 771 C CA . LEU A 1 106 ? 8.277 2.810 -7.291 1.00 90.12 106 LEU A CA 1
ATOM 772 C C . LEU A 1 106 ? 6.971 2.282 -6.703 1.00 90.12 106 LEU A C 1
ATOM 774 O O . LEU A 1 106 ? 5.956 2.223 -7.390 1.00 90.12 106 LEU A O 1
ATOM 778 N N . THR A 1 107 ? 6.966 1.959 -5.416 1.00 91.62 107 THR A N 1
ATOM 779 C CA . THR A 1 107 ? 5.741 1.665 -4.670 1.00 91.62 107 THR A CA 1
ATOM 780 C C . THR A 1 107 ? 5.386 2.838 -3.770 1.00 91.62 107 THR A C 1
ATOM 782 O O . THR A 1 107 ? 6.153 3.212 -2.883 1.00 91.62 107 THR A O 1
ATOM 785 N N . LEU A 1 108 ? 4.197 3.403 -3.967 1.00 93.19 108 LEU A N 1
ATOM 786 C CA . LEU A 1 108 ? 3.690 4.535 -3.203 1.00 93.19 108 LEU A CA 1
ATOM 787 C C . LEU A 1 108 ? 2.446 4.124 -2.415 1.00 93.19 108 LEU A C 1
ATOM 789 O O . LEU A 1 108 ? 1.525 3.553 -2.987 1.00 93.19 108 LEU A O 1
ATOM 793 N N . ALA A 1 109 ? 2.388 4.462 -1.128 1.00 93.94 109 ALA A N 1
ATOM 794 C CA . ALA A 1 109 ? 1.177 4.394 -0.316 1.00 93.94 109 ALA A CA 1
ATOM 795 C C . ALA A 1 109 ? 0.718 5.805 0.057 1.00 93.94 109 ALA A C 1
ATOM 797 O O . ALA A 1 109 ? 1.472 6.588 0.640 1.00 93.94 109 ALA A O 1
ATOM 798 N N . VAL A 1 110 ? -0.531 6.120 -0.262 1.00 93.56 110 VAL A N 1
ATOM 799 C CA . VAL A 1 110 ? -1.148 7.437 -0.108 1.00 93.56 110 VAL A CA 1
ATOM 800 C C . VAL A 1 110 ? -2.371 7.335 0.795 1.00 93.56 110 VAL A C 1
ATOM 802 O O . VAL A 1 110 ? -3.109 6.350 0.790 1.00 93.56 110 VAL A O 1
ATOM 805 N N . LEU A 1 111 ? -2.577 8.380 1.583 1.00 93.00 111 LEU A N 1
ATOM 806 C CA . LEU A 1 111 ? -3.768 8.615 2.379 1.00 93.00 111 LEU A CA 1
ATOM 807 C C . LEU A 1 111 ? -4.793 9.345 1.512 1.00 93.00 111 LEU A C 1
ATOM 809 O O . LEU A 1 111 ? -4.534 10.446 1.026 1.00 93.00 111 LEU A O 1
ATOM 813 N N . SER A 1 112 ? -5.939 8.713 1.283 1.00 87.88 112 SER A N 1
ATOM 814 C CA . SER A 1 112 ? -6.861 9.103 0.210 1.00 87.88 112 SER A CA 1
ATOM 815 C C . SER A 1 112 ? -7.580 10.426 0.478 1.00 87.88 112 SER A C 1
ATOM 817 O O . SER A 1 112 ? -7.861 11.175 -0.454 1.00 87.88 112 SER A O 1
ATOM 819 N N . HIS A 1 113 ? -7.878 10.742 1.741 1.00 87.00 113 HIS A N 1
ATOM 820 C CA . HIS A 1 113 ? -8.586 11.968 2.106 1.00 87.00 113 HIS A CA 1
ATOM 821 C C . HIS A 1 113 ? -7.641 13.162 2.268 1.00 87.00 113 HIS A C 1
ATOM 823 O O . HIS A 1 113 ? -7.941 14.270 1.830 1.00 87.00 113 HIS A O 1
ATOM 829 N N . SER A 1 114 ? -6.487 12.938 2.894 1.00 84.94 114 SER A N 1
ATOM 830 C CA . SER A 1 114 ? -5.489 13.977 3.158 1.00 84.94 114 SER A CA 1
ATOM 831 C C . SER A 1 114 ? -4.477 14.180 2.026 1.00 84.94 114 SER A C 1
ATOM 833 O O . SER A 1 114 ? -3.691 15.125 2.098 1.00 84.94 114 SER A O 1
ATOM 835 N N . ALA A 1 115 ? -4.483 13.313 1.004 1.00 84.88 115 ALA A N 1
ATOM 836 C CA . ALA A 1 115 ? -3.524 13.277 -0.106 1.00 84.88 115 ALA A CA 1
ATOM 837 C C . ALA A 1 115 ? -2.050 13.264 0.350 1.00 84.88 115 ALA A C 1
ATOM 839 O O . ALA A 1 115 ? -1.151 13.719 -0.356 1.00 84.88 115 ALA A O 1
ATOM 840 N N . LYS A 1 116 ? -1.795 12.758 1.562 1.00 90.56 116 LYS A N 1
ATOM 841 C CA . LYS A 1 116 ? -0.456 12.651 2.146 1.00 90.56 116 LYS A CA 1
ATOM 842 C C . LYS A 1 116 ? 0.151 11.298 1.818 1.00 90.56 116 LYS A C 1
ATOM 844 O O . LYS A 1 116 ? -0.537 10.283 1.808 1.00 90.56 116 LYS A O 1
ATOM 849 N N . ILE A 1 117 ? 1.459 11.275 1.616 1.00 91.25 117 ILE A N 1
ATOM 850 C CA . ILE A 1 117 ? 2.201 10.037 1.380 1.00 91.25 117 ILE A CA 1
ATOM 851 C C . ILE A 1 117 ? 2.480 9.375 2.733 1.00 91.25 117 ILE A C 1
ATOM 853 O O . ILE A 1 117 ? 3.101 9.985 3.603 1.00 91.25 117 ILE A O 1
ATOM 857 N N . ALA A 1 118 ? 2.013 8.140 2.912 1.00 89.06 118 ALA A N 1
ATOM 858 C CA . ALA A 1 118 ? 2.271 7.333 4.103 1.00 89.06 118 ALA A CA 1
ATOM 859 C C . ALA A 1 118 ? 3.618 6.605 4.003 1.00 89.06 118 ALA A C 1
ATOM 861 O O . ALA A 1 118 ? 4.396 6.585 4.956 1.00 89.06 118 ALA A O 1
ATOM 862 N N . SER A 1 119 ? 3.910 6.022 2.841 1.00 90.06 119 SER A N 1
ATOM 863 C CA . SER A 1 119 ? 5.194 5.389 2.557 1.00 90.06 119 SER A CA 1
ATOM 864 C C . SER A 1 119 ? 5.518 5.465 1.069 1.00 90.06 119 SER A C 1
ATOM 866 O O . SER A 1 119 ? 4.634 5.531 0.218 1.00 90.06 119 SER A O 1
ATOM 868 N N . CYS A 1 120 ? 6.808 5.491 0.762 1.00 90.81 120 CYS A N 1
ATOM 869 C CA . CYS A 1 120 ? 7.330 5.516 -0.594 1.00 90.81 120 CYS A CA 1
ATOM 870 C C . CYS A 1 120 ? 8.569 4.622 -0.622 1.00 90.81 120 CYS A C 1
ATOM 872 O O . CYS A 1 120 ? 9.471 4.796 0.201 1.00 90.81 120 CYS A O 1
ATOM 874 N N . GLN A 1 121 ? 8.580 3.632 -1.509 1.00 89.75 121 GLN A N 1
ATOM 875 C CA . GLN A 1 121 ? 9.679 2.687 -1.675 1.00 89.75 121 GLN A CA 1
ATOM 876 C C . GLN A 1 121 ? 10.139 2.699 -3.121 1.00 89.75 121 GLN A C 1
ATOM 878 O O . GLN A 1 121 ? 9.331 2.520 -4.025 1.00 89.75 121 GLN A O 1
ATOM 883 N N . LEU A 1 122 ? 11.436 2.898 -3.317 1.00 89.25 122 LEU A N 1
ATOM 884 C CA . LEU A 1 122 ? 12.079 2.848 -4.617 1.00 89.25 122 LEU A CA 1
ATOM 885 C C . LEU A 1 122 ? 13.136 1.747 -4.560 1.00 89.25 122 LEU A C 1
ATOM 887 O O . LEU A 1 122 ? 14.069 1.843 -3.760 1.00 89.25 122 LEU A O 1
ATOM 891 N N . ASP A 1 123 ? 12.976 0.716 -5.386 1.00 83.56 123 ASP A N 1
ATOM 892 C CA . ASP A 1 123 ? 13.855 -0.458 -5.346 1.00 83.56 123 ASP A CA 1
ATOM 893 C C . ASP A 1 123 ? 15.132 -0.275 -6.176 1.00 83.56 123 ASP A C 1
ATOM 895 O O . ASP A 1 123 ? 16.173 -0.846 -5.844 1.00 83.56 123 ASP A O 1
ATOM 899 N N . SER A 1 124 ? 15.096 0.545 -7.232 1.00 80.44 124 SER A N 1
ATOM 900 C CA . SER A 1 124 ? 16.269 0.782 -8.076 1.00 80.44 124 SER A CA 1
ATOM 901 C C . SER A 1 124 ? 16.415 2.237 -8.520 1.00 80.44 124 SER A C 1
ATOM 903 O O . SER A 1 124 ? 15.566 3.096 -8.279 1.00 80.44 124 SER A O 1
ATOM 905 N N . LYS A 1 125 ? 17.577 2.551 -9.095 1.00 77.88 125 LYS A N 1
ATOM 906 C CA . LYS A 1 125 ? 17.981 3.927 -9.368 1.00 77.88 125 LYS A CA 1
ATOM 907 C C . LYS A 1 125 ? 17.254 4.462 -10.600 1.00 77.88 125 LYS A C 1
ATOM 909 O O . LYS A 1 125 ? 17.399 3.921 -11.692 1.00 77.88 125 LYS A O 1
ATOM 914 N N . LEU A 1 126 ? 16.545 5.574 -10.432 1.00 77.69 126 LEU A N 1
ATOM 915 C CA . LEU A 1 126 ? 16.020 6.339 -11.559 1.00 77.69 126 LEU A CA 1
ATOM 916 C C . LEU A 1 126 ? 17.164 7.101 -12.254 1.00 77.69 126 LEU A C 1
ATOM 918 O O . LEU A 1 126 ? 18.053 7.612 -11.562 1.00 77.69 126 LEU A O 1
ATOM 922 N N . PRO A 1 127 ? 17.165 7.173 -13.597 1.00 71.56 127 PRO A N 1
ATOM 923 C CA . PRO A 1 127 ? 18.209 7.866 -14.351 1.00 71.56 127 PRO A CA 1
ATOM 924 C C . PRO A 1 127 ? 18.241 9.372 -14.049 1.00 71.56 127 PRO A C 1
ATOM 926 O O . PRO A 1 127 ? 19.327 9.932 -13.920 1.00 71.56 127 PRO A O 1
ATOM 929 N N . ASP A 1 128 ? 17.074 9.987 -13.818 1.00 79.69 128 ASP A N 1
ATOM 930 C CA . ASP A 1 128 ? 16.921 11.429 -13.610 1.00 79.69 128 ASP A CA 1
ATOM 931 C C . ASP A 1 128 ? 15.973 11.747 -12.444 1.00 79.69 128 ASP A C 1
ATOM 933 O O . ASP A 1 128 ? 15.023 11.009 -12.172 1.00 79.69 128 ASP A O 1
ATOM 937 N N . GLY A 1 129 ? 16.196 12.887 -11.780 1.00 74.81 129 GLY A N 1
ATOM 938 C CA . GLY A 1 129 ? 15.318 13.380 -10.710 1.00 74.81 129 GLY A CA 1
ATOM 939 C C . GLY A 1 129 ? 13.930 13.803 -11.207 1.00 74.81 129 GLY A C 1
ATOM 940 O O . GLY A 1 129 ? 12.940 13.558 -10.527 1.00 74.81 129 GLY A O 1
ATOM 941 N N . GLU A 1 130 ? 13.827 14.349 -12.422 1.00 80.75 130 GLU A N 1
ATOM 942 C CA . GLU A 1 130 ? 12.537 14.739 -13.020 1.00 80.75 130 GLU A CA 1
ATOM 943 C C . GLU A 1 130 ? 11.634 13.528 -13.306 1.00 80.75 130 GLU A C 1
ATOM 945 O O . GLU A 1 130 ? 10.408 13.602 -13.223 1.00 80.75 130 GLU A O 1
ATOM 950 N N . SER A 1 131 ? 12.241 12.376 -13.601 1.00 83.00 131 SER A N 1
ATOM 951 C CA . SER A 1 131 ? 11.528 11.116 -13.818 1.00 83.00 131 SER A CA 1
ATOM 952 C C . SER A 1 131 ? 10.858 10.611 -12.537 1.00 83.00 131 SER A C 1
ATOM 954 O O . SER A 1 131 ? 9.809 9.973 -12.609 1.00 83.00 131 SER A O 1
ATOM 956 N N . PHE A 1 132 ? 11.410 10.933 -11.362 1.00 87.12 132 PHE A N 1
ATOM 957 C CA . PHE A 1 132 ? 10.796 10.593 -10.078 1.00 87.12 132 PHE A CA 1
ATOM 958 C C . PHE A 1 132 ? 9.513 11.387 -9.823 1.00 87.12 132 PHE A C 1
ATOM 960 O O . PHE A 1 132 ? 8.512 10.806 -9.410 1.00 87.12 132 PHE A O 1
ATOM 967 N N . GLU A 1 133 ? 9.515 12.693 -10.101 1.00 89.06 133 GLU A N 1
ATOM 968 C CA . GLU A 1 133 ? 8.325 13.537 -9.929 1.00 89.06 133 GLU A CA 1
ATOM 969 C C . GLU A 1 133 ? 7.182 13.061 -10.828 1.00 89.06 133 GLU A C 1
ATOM 971 O O . GLU A 1 133 ? 6.065 12.853 -10.354 1.00 89.06 133 GLU A O 1
ATOM 976 N N . ARG A 1 134 ? 7.484 12.753 -12.096 1.00 88.94 134 ARG A N 1
ATOM 977 C CA . ARG A 1 134 ? 6.505 12.161 -13.019 1.00 88.94 134 ARG A CA 1
ATOM 978 C C . ARG A 1 134 ? 5.976 10.825 -12.501 1.00 88.94 134 ARG A C 1
ATOM 980 O O . ARG A 1 134 ? 4.766 10.615 -12.488 1.00 88.94 134 ARG A O 1
ATOM 987 N N . ALA A 1 135 ? 6.854 9.933 -12.037 1.00 89.75 135 ALA A N 1
ATOM 988 C CA . ALA A 1 135 ? 6.441 8.649 -11.469 1.00 89.75 135 ALA A CA 1
ATOM 989 C C . ALA A 1 135 ? 5.511 8.827 -10.257 1.00 89.75 135 ALA A C 1
ATOM 991 O O . ALA A 1 135 ? 4.529 8.099 -10.123 1.00 89.75 135 ALA A O 1
ATOM 992 N N . LEU A 1 136 ? 5.782 9.817 -9.403 1.00 90.75 136 LEU A N 1
ATOM 993 C CA . LEU A 1 136 ? 4.961 10.139 -8.238 1.00 90.75 136 LEU A CA 1
ATOM 994 C C . LEU A 1 136 ? 3.570 10.655 -8.638 1.00 90.75 136 LEU A C 1
ATOM 996 O O . LEU A 1 136 ? 2.567 10.262 -8.036 1.00 90.75 136 LEU A O 1
ATOM 1000 N N . GLU A 1 137 ? 3.490 11.499 -9.665 1.00 91.38 137 GLU A N 1
ATOM 1001 C CA . GLU A 1 137 ? 2.220 11.973 -10.220 1.00 91.38 137 GLU A CA 1
ATOM 1002 C C . GLU A 1 137 ? 1.394 10.816 -10.798 1.00 91.38 137 GLU A C 1
ATOM 1004 O O . GLU A 1 137 ? 0.209 10.679 -10.474 1.00 91.38 137 GLU A O 1
ATOM 1009 N N . PHE A 1 138 ? 2.020 9.932 -11.586 1.00 92.12 138 PHE A N 1
ATOM 1010 C CA . PHE A 1 138 ? 1.366 8.731 -12.115 1.00 92.12 138 PHE A CA 1
ATOM 1011 C C . PHE A 1 138 ? 0.897 7.798 -10.996 1.00 92.12 138 PHE A C 1
ATOM 1013 O O . PHE A 1 138 ? -0.248 7.344 -11.026 1.00 92.12 138 PHE A O 1
ATOM 1020 N N . ALA A 1 139 ? 1.729 7.573 -9.977 1.00 92.44 139 ALA A N 1
ATOM 1021 C CA . ALA A 1 139 ? 1.386 6.741 -8.827 1.00 92.44 139 ALA A CA 1
ATOM 1022 C C . ALA A 1 139 ? 0.207 7.325 -8.040 1.00 92.44 139 ALA A C 1
ATOM 1024 O O . ALA A 1 139 ? -0.702 6.597 -7.647 1.00 92.44 139 ALA A O 1
ATOM 1025 N N . THR A 1 140 ? 0.179 8.646 -7.851 1.00 92.88 140 THR A N 1
ATOM 1026 C CA . THR A 1 140 ? -0.912 9.340 -7.152 1.00 92.88 140 THR A CA 1
ATOM 1027 C C . THR A 1 140 ? -2.210 9.280 -7.958 1.00 92.88 140 THR A C 1
ATOM 1029 O O . THR A 1 140 ? -3.280 9.014 -7.408 1.00 92.88 140 THR A O 1
ATOM 1032 N N . SER A 1 141 ? -2.134 9.477 -9.277 1.00 93.12 141 SER A N 1
ATOM 1033 C CA . SER A 1 141 ? -3.280 9.327 -10.178 1.00 93.12 141 SER A CA 1
ATOM 1034 C C . SER A 1 141 ? -3.827 7.894 -10.160 1.00 93.12 141 SER A C 1
ATOM 1036 O O . SER A 1 141 ? -5.037 7.702 -10.013 1.00 93.12 141 SER A O 1
ATOM 1038 N N . GLY A 1 142 ? -2.946 6.890 -10.218 1.00 93.12 142 GLY A N 1
ATOM 1039 C CA . GLY A 1 142 ? -3.298 5.473 -10.115 1.00 93.12 142 GLY A CA 1
ATOM 1040 C C . GLY A 1 142 ? -3.942 5.123 -8.772 1.00 93.12 142 GLY A C 1
ATOM 1041 O O . GLY A 1 142 ? -5.033 4.553 -8.739 1.00 93.12 142 GLY A O 1
ATOM 1042 N N . ALA A 1 143 ? -3.347 5.567 -7.662 1.00 92.81 143 ALA A N 1
ATOM 1043 C CA . ALA A 1 143 ? -3.898 5.376 -6.321 1.00 92.81 143 ALA A CA 1
ATOM 1044 C C . ALA A 1 143 ? -5.306 5.979 -6.188 1.00 92.81 143 ALA A C 1
ATOM 1046 O O . ALA A 1 143 ? -6.206 5.342 -5.644 1.00 92.81 143 ALA A O 1
ATOM 1047 N N . ASN A 1 144 ? -5.546 7.163 -6.759 1.00 92.75 144 ASN A N 1
ATOM 1048 C CA . ASN A 1 144 ? -6.871 7.788 -6.761 1.00 92.75 144 ASN A CA 1
ATOM 1049 C C . ASN A 1 144 ? -7.909 6.992 -7.567 1.00 92.75 144 ASN A C 1
ATOM 1051 O O . ASN A 1 144 ? -9.090 6.978 -7.212 1.00 92.75 144 ASN A O 1
ATOM 1055 N N . GLN A 1 145 ? -7.506 6.335 -8.658 1.00 93.69 145 GLN A N 1
ATOM 1056 C CA . GLN A 1 145 ? -8.400 5.460 -9.421 1.00 93.69 145 GLN A CA 1
ATOM 1057 C C . GLN A 1 145 ? -8.758 4.206 -8.621 1.00 93.69 145 GLN A C 1
ATOM 1059 O O . GLN A 1 145 ? -9.939 3.870 -8.514 1.00 93.69 145 GLN A O 1
ATOM 1064 N N . ILE A 1 146 ? -7.763 3.572 -7.995 1.00 93.88 146 ILE A N 1
ATOM 1065 C CA . ILE A 1 146 ? -7.963 2.412 -7.118 1.00 93.88 146 ILE A CA 1
ATOM 1066 C C . ILE A 1 146 ? -8.881 2.788 -5.947 1.00 93.88 146 ILE A C 1
ATOM 1068 O O . ILE A 1 146 ? -9.849 2.080 -5.666 1.00 93.88 146 ILE A O 1
ATOM 1072 N N . PHE A 1 147 ? -8.647 3.943 -5.316 1.00 93.88 147 PHE A N 1
ATOM 1073 C CA . PHE A 1 147 ? -9.464 4.436 -4.209 1.00 93.88 147 PHE A CA 1
ATOM 1074 C C . PHE A 1 147 ? -10.946 4.537 -4.576 1.00 93.88 147 PHE A C 1
ATOM 1076 O O . PHE A 1 147 ? -11.789 4.062 -3.820 1.00 93.88 147 PHE A O 1
ATOM 1083 N N . LYS A 1 148 ? -11.281 5.081 -5.754 1.00 93.94 148 LYS A N 1
ATOM 1084 C CA . LYS A 1 148 ? -12.679 5.195 -6.211 1.00 93.94 148 LYS A CA 1
ATOM 1085 C C . LYS A 1 148 ? -13.376 3.838 -6.288 1.00 93.94 148 LYS A C 1
ATOM 1087 O O . LYS A 1 148 ? -14.543 3.729 -5.915 1.00 93.94 148 LYS A O 1
ATOM 1092 N N . VAL A 1 149 ? -12.672 2.809 -6.762 1.00 94.44 149 VAL A N 1
ATOM 1093 C CA . VAL A 1 149 ? -13.213 1.446 -6.865 1.00 94.44 149 VAL A CA 1
ATOM 1094 C C . VAL A 1 149 ? -13.416 0.842 -5.475 1.00 94.44 149 VAL A C 1
ATOM 1096 O O . VAL A 1 149 ? -14.491 0.317 -5.181 1.00 94.44 149 VAL A O 1
ATOM 1099 N N . LEU A 1 150 ? -12.413 0.962 -4.601 1.00 92.75 150 LEU A N 1
ATOM 1100 C CA . LEU A 1 150 ? -12.478 0.449 -3.230 1.00 92.75 150 LEU A CA 1
ATOM 1101 C C . LEU A 1 150 ? -13.595 1.128 -2.428 1.00 92.75 150 LEU A C 1
ATOM 1103 O O . LEU A 1 150 ? -14.403 0.459 -1.787 1.00 92.75 150 LEU A O 1
ATOM 1107 N N . GLU A 1 151 ? -13.679 2.454 -2.506 1.00 90.88 151 GLU A N 1
ATOM 1108 C CA . GLU A 1 151 ? -14.685 3.262 -1.823 1.00 90.88 151 GLU A CA 1
ATOM 1109 C C . GLU A 1 151 ? -16.103 2.927 -2.303 1.00 90.88 151 GLU A C 1
ATOM 1111 O O . GLU A 1 151 ? -17.028 2.825 -1.491 1.00 90.88 151 GLU A O 1
ATOM 1116 N N . TYR A 1 152 ? -16.283 2.721 -3.611 1.00 92.62 152 TYR A N 1
ATOM 1117 C CA . TYR A 1 152 ? -17.561 2.302 -4.178 1.00 92.62 152 TYR A CA 1
ATOM 1118 C C . TYR A 1 152 ? -18.032 0.968 -3.588 1.00 92.62 152 TYR A C 1
ATOM 1120 O O . TYR A 1 152 ? -19.176 0.867 -3.131 1.00 92.62 152 TYR A O 1
ATOM 1128 N N . GLU A 1 153 ? -17.155 -0.038 -3.537 1.00 90.25 153 GLU A N 1
ATOM 1129 C CA . GLU A 1 153 ? -17.513 -1.336 -2.967 1.00 90.25 153 GLU A CA 1
ATOM 1130 C C . GLU A 1 153 ? -17.770 -1.235 -1.460 1.00 90.25 153 GLU A C 1
ATOM 1132 O O . GLU A 1 153 ? -18.815 -1.689 -0.997 1.00 90.25 153 GLU A O 1
ATOM 1137 N N . VAL A 1 154 ? -16.917 -0.552 -0.692 1.00 90.38 154 VAL A N 1
ATOM 1138 C CA . VAL A 1 154 ? -17.135 -0.338 0.752 1.00 90.38 154 VAL A CA 1
ATOM 1139 C C . VAL A 1 154 ? -18.493 0.317 1.025 1.00 90.38 154 VAL A C 1
ATOM 1141 O O . VAL A 1 154 ? -19.251 -0.147 1.880 1.00 90.38 154 VAL A O 1
ATOM 1144 N N . ARG A 1 155 ? -18.853 1.369 0.280 1.00 88.50 155 ARG A N 1
ATOM 1145 C CA . ARG A 1 155 ? -20.158 2.038 0.425 1.00 88.50 155 ARG A CA 1
ATOM 1146 C C . ARG A 1 155 ? -21.320 1.100 0.118 1.00 88.50 155 ARG A C 1
ATOM 1148 O O . ARG A 1 155 ? -22.313 1.083 0.844 1.00 88.50 155 ARG A O 1
ATOM 1155 N N . LYS A 1 156 ? -21.201 0.307 -0.944 1.00 88.94 156 LYS A N 1
ATOM 1156 C CA . LYS A 1 156 ? -22.210 -0.677 -1.344 1.00 88.94 156 LYS A CA 1
ATOM 1157 C C . LYS A 1 156 ? -22.383 -1.775 -0.290 1.00 88.94 156 LYS A C 1
ATOM 1159 O O . LYS A 1 156 ? -23.524 -2.129 0.012 1.00 88.94 156 LYS A O 1
ATOM 1164 N N . TYR A 1 157 ? -21.295 -2.269 0.301 1.00 85.38 157 TYR A N 1
ATOM 1165 C CA . TYR A 1 157 ? -21.340 -3.232 1.406 1.00 85.38 157 TYR A CA 1
ATOM 1166 C C . TYR A 1 157 ? -21.988 -2.642 2.660 1.00 85.38 157 TYR A C 1
ATOM 1168 O O . TYR A 1 157 ? -22.836 -3.296 3.260 1.00 85.38 157 TYR A O 1
ATOM 1176 N N . SER A 1 158 ? -21.690 -1.392 3.013 1.00 81.69 158 SER A N 1
ATOM 1177 C CA . SER A 1 158 ? -22.330 -0.719 4.153 1.00 81.69 158 SER A CA 1
ATOM 1178 C C . SER A 1 158 ? -23.848 -0.556 3.981 1.00 81.69 158 SER A C 1
ATOM 1180 O O . SER A 1 158 ? -24.597 -0.632 4.953 1.00 81.69 158 SER A O 1
ATOM 1182 N N . LEU A 1 159 ? -24.326 -0.369 2.745 1.00 78.88 159 LEU A N 1
ATOM 1183 C CA . LEU A 1 159 ? -25.757 -0.230 2.443 1.00 78.88 159 LEU A CA 1
ATOM 1184 C C . LEU A 1 159 ? -26.500 -1.573 2.358 1.00 78.88 159 LEU A C 1
ATOM 1186 O O . LEU A 1 159 ? -27.668 -1.643 2.739 1.00 78.88 159 LEU A O 1
ATOM 1190 N N . ASN A 1 160 ? -25.845 -2.621 1.849 1.00 76.81 160 ASN A N 1
ATOM 1191 C CA . ASN A 1 160 ? -26.471 -3.919 1.557 1.00 76.81 160 ASN A CA 1
ATOM 1192 C C . ASN A 1 160 ? -26.055 -5.049 2.516 1.00 76.81 160 ASN A C 1
ATOM 1194 O O . ASN A 1 160 ? -26.513 -6.181 2.363 1.00 76.81 160 ASN A O 1
ATOM 1198 N N . GLY A 1 161 ? -25.175 -4.774 3.479 1.00 64.12 161 GLY A N 1
ATOM 1199 C CA . GLY A 1 161 ? -24.683 -5.756 4.437 1.00 64.12 161 GLY A CA 1
ATOM 1200 C C . GLY A 1 161 ? -25.766 -6.247 5.407 1.00 64.12 161 GLY A C 1
ATOM 1201 O O . GLY A 1 161 ? -26.818 -5.619 5.548 1.00 64.12 161 GLY A O 1
ATOM 1202 N N . PRO A 1 162 ? -25.515 -7.347 6.140 1.00 57.81 162 PRO A N 1
ATOM 1203 C CA . PRO A 1 162 ? -26.482 -7.948 7.067 1.00 57.81 162 PRO A CA 1
ATOM 1204 C C . PRO A 1 162 ? -26.932 -7.017 8.215 1.00 57.81 162 PRO A C 1
ATOM 1206 O O . PRO A 1 162 ? -27.946 -7.302 8.855 1.00 57.81 162 PRO A O 1
ATOM 1209 N N . GLY A 1 163 ? -26.216 -5.909 8.450 1.00 55.81 163 GLY A N 1
ATOM 1210 C CA . GLY A 1 163 ? -26.569 -4.833 9.387 1.00 55.81 163 GLY A CA 1
ATOM 1211 C C . GLY A 1 163 ? -26.995 -3.504 8.739 1.00 55.81 163 GLY A C 1
ATOM 1212 O O . GLY A 1 163 ? -27.255 -2.549 9.466 1.00 55.81 163 GLY A O 1
ATOM 1213 N N . GLY A 1 164 ? -27.069 -3.417 7.405 1.00 54.69 164 GLY A N 1
ATOM 1214 C CA . GLY A 1 164 ? -27.563 -2.224 6.711 1.00 54.69 164 GLY A CA 1
ATOM 1215 C C . GLY A 1 164 ? -29.043 -1.977 7.025 1.00 54.69 164 GLY A C 1
ATOM 1216 O O . GLY A 1 164 ? -29.749 -2.922 7.405 1.00 54.69 164 GLY A O 1
ATOM 1217 N N . PRO A 1 165 ? -29.554 -0.736 6.884 1.00 48.91 165 PRO A N 1
ATOM 1218 C CA . PRO A 1 165 ? -30.976 -0.470 7.043 1.00 48.91 165 PRO A CA 1
ATOM 1219 C C . PRO A 1 165 ? -31.707 -1.376 6.060 1.00 48.91 165 PRO A C 1
ATOM 1221 O O . PRO A 1 165 ? -31.651 -1.156 4.849 1.00 48.91 165 PRO A O 1
ATOM 1224 N N . ARG A 1 166 ? -32.335 -2.443 6.577 1.00 55.28 166 ARG A N 1
ATOM 1225 C CA . ARG A 1 166 ? -33.124 -3.370 5.768 1.00 55.28 166 ARG A CA 1
ATOM 1226 C C . ARG A 1 166 ? -34.066 -2.481 4.992 1.00 55.28 166 ARG A C 1
ATOM 1228 O O . ARG A 1 166 ? -34.908 -1.845 5.626 1.00 55.28 166 ARG A O 1
ATOM 1235 N N . ARG A 1 167 ? -33.876 -2.377 3.667 1.00 55.72 167 ARG A N 1
ATOM 1236 C CA . ARG A 1 167 ? -34.817 -1.668 2.800 1.00 55.72 167 ARG A CA 1
ATOM 1237 C C . ARG A 1 167 ? -36.151 -2.283 3.147 1.00 55.72 167 ARG A C 1
ATOM 1239 O O . ARG A 1 167 ? -36.386 -3.449 2.826 1.00 55.72 167 ARG A O 1
ATOM 1246 N N . GLY A 1 168 ? -36.945 -1.547 3.926 1.00 48.94 168 GLY A N 1
ATOM 1247 C CA . GLY A 1 168 ? -38.263 -1.984 4.314 1.00 48.94 168 GLY A CA 1
ATOM 1248 C C . GLY A 1 168 ? -38.910 -2.315 2.996 1.00 48.94 168 GLY A C 1
ATOM 1249 O O . GLY A 1 168 ? -38.958 -1.453 2.118 1.00 48.94 168 GLY A O 1
ATOM 1250 N N . VAL A 1 169 ? -39.268 -3.585 2.807 1.00 54.53 169 VAL A N 1
ATOM 1251 C CA . VAL A 1 169 ? -40.106 -3.981 1.689 1.00 54.53 169 VAL A CA 1
ATOM 1252 C C . VAL A 1 169 ? -41.284 -3.038 1.809 1.00 54.53 169 VAL A C 1
ATOM 1254 O O . VAL A 1 169 ? -42.069 -3.165 2.753 1.00 54.53 169 VAL A O 1
ATOM 1257 N N . ALA A 1 170 ? -41.322 -2.013 0.952 1.00 52.69 170 ALA A N 1
ATOM 1258 C CA . ALA A 1 170 ? -42.454 -1.124 0.863 1.00 52.69 170 ALA A CA 1
ATOM 1259 C C . ALA A 1 170 ? -43.614 -2.088 0.697 1.00 52.69 170 ALA A C 1
ATOM 1261 O O . ALA A 1 170 ? -43.623 -2.873 -0.256 1.00 52.69 170 ALA A O 1
ATOM 1262 N N . ARG A 1 171 ? -44.482 -2.160 1.712 1.00 47.41 171 ARG A N 1
ATOM 1263 C CA . ARG A 1 171 ? -45.664 -3.008 1.676 1.00 47.41 171 ARG A CA 1
ATOM 1264 C C . ARG A 1 171 ? -46.463 -2.495 0.491 1.00 47.41 171 ARG A C 1
ATOM 1266 O O . ARG A 1 171 ? -47.228 -1.547 0.630 1.00 47.41 171 ARG A O 1
ATOM 1273 N N . ALA A 1 172 ? -46.228 -3.085 -0.677 1.00 53.38 172 ALA A N 1
ATOM 1274 C CA . ALA A 1 172 ? -47.073 -2.930 -1.833 1.00 53.38 172 ALA A CA 1
ATOM 1275 C C . ALA A 1 172 ? -48.447 -3.348 -1.332 1.00 53.38 172 ALA A C 1
ATOM 1277 O O . ALA A 1 172 ? -48.645 -4.490 -0.904 1.00 53.38 172 ALA A O 1
ATOM 1278 N N . ASN A 1 173 ? -49.329 -2.360 -1.233 1.00 54.59 173 ASN A N 1
ATOM 1279 C CA . ASN A 1 173 ? -50.677 -2.521 -0.743 1.00 54.59 173 ASN A CA 1
ATOM 1280 C C . ASN A 1 173 ? -51.338 -3.559 -1.652 1.00 54.59 173 ASN A C 1
ATOM 1282 O O . ASN A 1 173 ? -51.666 -3.270 -2.800 1.00 54.59 173 AS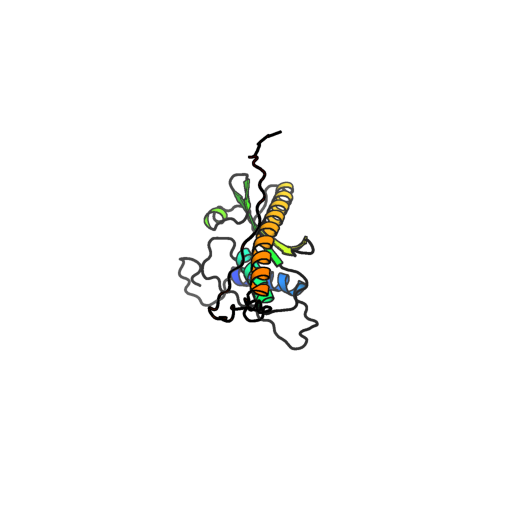N A O 1
ATOM 1286 N N . ARG A 1 174 ? -51.408 -4.808 -1.182 1.00 46.62 174 ARG A N 1
ATOM 1287 C CA . ARG A 1 174 ? -52.031 -5.906 -1.915 1.00 46.62 174 ARG A CA 1
ATOM 1288 C C . ARG A 1 174 ? -53.513 -5.526 -1.994 1.00 46.62 174 ARG A C 1
ATOM 1290 O O . ARG A 1 174 ? -54.114 -5.392 -0.924 1.00 46.62 174 ARG A O 1
ATOM 1297 N N . PRO A 1 175 ? -54.096 -5.282 -3.181 1.00 45.59 175 PRO A N 1
ATOM 1298 C CA . PRO A 1 175 ? -55.495 -4.894 -3.259 1.00 45.59 175 PRO A CA 1
ATOM 1299 C C . PRO A 1 175 ? -56.318 -6.024 -2.644 1.00 45.59 175 PRO A C 1
ATOM 1301 O O . PRO A 1 175 ? -56.249 -7.173 -3.087 1.00 45.59 175 PRO A O 1
ATOM 1304 N N . ARG A 1 176 ? -57.024 -5.722 -1.548 1.00 43.56 176 ARG A N 1
ATOM 1305 C CA . ARG A 1 176 ? -58.012 -6.646 -0.997 1.00 43.56 176 ARG A CA 1
ATOM 1306 C C . ARG A 1 176 ? -59.111 -6.770 -2.041 1.00 43.56 176 ARG A C 1
ATOM 1308 O O . ARG A 1 176 ? -59.648 -5.755 -2.476 1.00 43.56 176 ARG A O 1
ATOM 1315 N N . GLY A 1 177 ? -59.390 -8.006 -2.444 1.00 48.00 177 GLY A N 1
ATOM 1316 C CA . GLY A 1 177 ? -60.532 -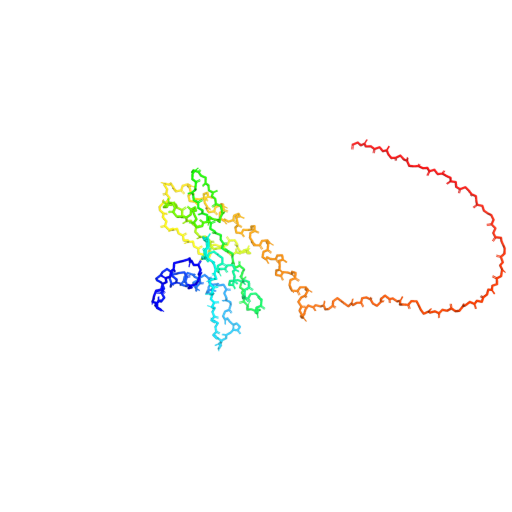8.327 -3.285 1.00 48.00 177 GLY A CA 1
ATOM 1317 C C . GLY A 1 177 ? -61.799 -7.706 -2.704 1.00 48.00 177 GLY A C 1
ATOM 1318 O O . GLY A 1 177 ? -62.071 -7.848 -1.512 1.00 48.00 177 GLY A O 1
ATOM 1319 N N . GLY A 1 178 ? -62.511 -6.986 -3.562 1.00 41.00 178 GLY A N 1
ATOM 1320 C CA . GLY A 1 178 ? -63.853 -6.472 -3.348 1.00 41.00 178 GLY A CA 1
ATOM 1321 C C . GLY A 1 178 ? -64.694 -6.899 -4.544 1.00 41.00 178 GLY A C 1
ATOM 1322 O O . GLY A 1 178 ? -64.227 -6.863 -5.680 1.00 41.00 178 GLY A O 1
ATOM 1323 N N . GLU A 1 179 ? -65.872 -7.408 -4.233 1.00 42.28 179 GLU A N 1
ATOM 1324 C CA . GLU A 1 179 ? -66.723 -8.271 -5.038 1.00 42.28 179 GLU A CA 1
ATOM 1325 C C . GLU A 1 179 ? -67.382 -7.599 -6.249 1.00 42.28 179 GLU A C 1
ATOM 1327 O O . GLU A 1 179 ? -67.501 -6.381 -6.359 1.00 42.28 179 GLU A O 1
ATOM 1332 N N . ALA A 1 180 ? -67.847 -8.461 -7.152 1.00 44.19 180 ALA A N 1
ATOM 1333 C CA . ALA A 1 180 ? -68.756 -8.137 -8.234 1.00 44.19 180 ALA A CA 1
ATOM 1334 C C . ALA A 1 180 ? -70.127 -7.678 -7.701 1.00 44.19 180 ALA A C 1
ATOM 1336 O O . ALA A 1 180 ? -70.717 -8.329 -6.844 1.00 44.19 180 ALA A O 1
ATOM 1337 N N . GLY A 1 181 ? -70.667 -6.608 -8.282 1.00 35.78 181 GLY A N 1
ATOM 1338 C CA . GLY A 1 181 ? -72.045 -6.161 -8.080 1.00 35.78 181 GLY A CA 1
ATOM 1339 C C . GLY A 1 181 ? -72.273 -4.852 -8.825 1.00 35.78 181 GLY A C 1
ATOM 1340 O O . GLY A 1 181 ? -71.709 -3.830 -8.456 1.00 35.78 181 GLY A O 1
ATOM 1341 N N . GLY A 1 182 ? -72.993 -4.913 -9.945 1.00 39.19 182 GLY A N 1
ATOM 1342 C CA . GLY A 1 182 ? -73.124 -3.803 -10.888 1.00 39.19 182 GLY A CA 1
ATOM 1343 C C . GLY A 1 182 ? -74.200 -2.784 -10.537 1.00 39.19 182 GLY A C 1
ATOM 1344 O O . GLY A 1 182 ? -75.093 -3.070 -9.757 1.00 39.19 182 GLY A O 1
ATOM 1345 N N . GLU A 1 183 ? -74.168 -1.651 -11.236 1.00 36.22 183 GLU A N 1
ATOM 1346 C CA . GLU A 1 183 ? -75.360 -0.949 -11.705 1.00 36.22 183 GLU A CA 1
ATOM 1347 C C . GLU A 1 183 ? -74.996 -0.002 -12.854 1.00 36.22 183 GLU A C 1
ATOM 1349 O O . GLU A 1 183 ? -73.877 0.499 -12.964 1.00 36.22 183 GLU A O 1
ATOM 1354 N N . ARG A 1 184 ? -75.949 0.152 -13.773 1.00 43.69 184 ARG A N 1
ATOM 1355 C CA . ARG A 1 184 ? -75.849 0.950 -14.996 1.00 43.69 184 ARG A CA 1
ATOM 1356 C C . ARG A 1 184 ? -76.071 2.419 -14.652 1.00 43.69 184 ARG A C 1
ATOM 1358 O O . ARG A 1 184 ? -77.035 2.711 -13.956 1.00 43.69 184 ARG A O 1
ATOM 1365 N N . GLN A 1 185 ? -75.348 3.325 -15.304 1.00 41.53 185 GLN A N 1
ATOM 1366 C CA . GLN A 1 185 ? -75.969 4.535 -15.844 1.00 41.53 185 GLN A CA 1
ATOM 1367 C C . GLN A 1 185 ? -75.157 5.133 -16.995 1.00 41.53 185 GLN A C 1
ATOM 1369 O O . GLN A 1 185 ? -73.951 4.944 -17.116 1.00 41.53 185 GLN A O 1
ATOM 1374 N N . VAL A 1 186 ? -75.915 5.756 -17.889 1.00 43.78 186 VAL A N 1
ATOM 1375 C CA . VAL A 1 186 ? -75.609 6.205 -19.248 1.00 43.78 186 VAL A CA 1
ATOM 1376 C C . VAL A 1 186 ? -75.354 7.717 -19.244 1.00 43.78 186 VAL A C 1
ATOM 1378 O O . VAL A 1 186 ? -75.969 8.422 -18.450 1.00 43.78 186 VAL A O 1
ATOM 1381 N N . GLY A 1 187 ? -74.547 8.200 -20.196 1.00 36.38 187 GLY A N 1
ATOM 1382 C CA . GLY A 1 187 ? -74.351 9.624 -20.531 1.00 36.38 187 GLY A CA 1
ATOM 1383 C C . GLY A 1 187 ? -72.969 10.118 -20.090 1.00 36.38 187 GLY A C 1
ATOM 1384 O O . GLY A 1 187 ? -72.531 9.791 -19.002 1.00 36.38 187 GLY A O 1
ATOM 1385 N N . GLU A 1 188 ? -72.174 10.857 -20.858 1.00 42.94 188 GLU A N 1
ATOM 1386 C CA . GLU A 1 188 ? -72.485 11.779 -21.943 1.00 42.94 188 GLU A CA 1
ATOM 1387 C C . GLU A 1 188 ? -71.209 12.028 -22.776 1.00 42.94 188 GLU A C 1
ATOM 1389 O O . GLU A 1 188 ? -70.083 11.997 -22.285 1.00 42.94 188 GLU A O 1
ATOM 1394 N N . THR A 1 189 ? -71.423 12.238 -24.068 1.00 45.09 189 THR A N 1
ATOM 1395 C CA . THR A 1 189 ? -70.501 12.652 -25.136 1.00 45.09 189 THR A CA 1
ATOM 1396 C C . THR A 1 189 ? -69.671 13.911 -24.857 1.00 45.09 189 THR A C 1
ATOM 1398 O O . THR A 1 189 ? -70.213 14.879 -24.333 1.00 45.09 189 THR A O 1
ATOM 1401 N N . ARG A 1 190 ? -68.427 13.941 -25.373 1.00 43.03 190 ARG A N 1
ATOM 1402 C CA . ARG A 1 190 ? -67.791 15.002 -26.213 1.00 43.03 190 ARG A CA 1
ATOM 1403 C C . ARG A 1 190 ? -66.287 14.698 -26.322 1.00 43.03 190 ARG A C 1
ATOM 1405 O O . ARG A 1 190 ? -65.593 14.660 -25.319 1.00 43.03 190 ARG A O 1
ATOM 1412 N N . GLU A 1 191 ? -65.804 14.136 -27.427 1.00 44.59 191 GLU A N 1
ATOM 1413 C CA . GLU A 1 191 ? -65.346 14.809 -28.658 1.00 44.59 191 GLU A CA 1
ATOM 1414 C C . GLU A 1 191 ? -64.213 15.844 -28.488 1.00 44.59 191 GLU A C 1
ATOM 1416 O O . GLU A 1 191 ? -64.317 16.769 -27.690 1.00 44.59 191 GLU A O 1
ATOM 1421 N N . LEU A 1 192 ? -63.218 15.696 -29.386 1.00 46.91 192 LEU A N 1
ATOM 1422 C CA . LEU A 1 192 ? -62.131 16.612 -29.790 1.00 46.91 192 LEU A CA 1
ATOM 1423 C C . LEU A 1 192 ? -60.864 16.579 -28.904 1.00 46.91 192 LEU A C 1
ATOM 1425 O O . LEU A 1 192 ? -60.920 16.797 -27.708 1.00 46.91 192 LEU A O 1
ATOM 1429 N N . GLY A 1 193 ? -59.654 16.333 -29.410 1.00 40.59 193 GLY A N 1
ATOM 1430 C CA . GLY A 1 193 ? -59.203 16.227 -30.789 1.00 40.59 193 GLY A CA 1
ATOM 1431 C C . GLY A 1 193 ? -57.746 15.756 -30.868 1.00 40.59 193 GLY A C 1
ATOM 1432 O O . GLY A 1 193 ? -56.975 15.822 -29.915 1.00 40.59 193 GLY A O 1
ATOM 1433 N N . ARG A 1 194 ? -57.413 15.235 -32.049 1.00 45.56 194 ARG A N 1
ATOM 1434 C CA . ARG A 1 194 ? -56.078 14.842 -32.513 1.00 45.56 194 ARG A CA 1
ATOM 1435 C C . ARG A 1 194 ? -55.081 16.005 -32.423 1.00 45.56 194 ARG A C 1
ATOM 1437 O O . ARG A 1 194 ? -55.426 17.098 -32.850 1.00 45.56 194 ARG A O 1
ATOM 1444 N N . ALA A 1 195 ? -53.821 15.704 -32.111 1.00 42.28 195 ALA A N 1
ATOM 1445 C CA . ALA A 1 195 ? -52.689 15.996 -33.001 1.00 42.28 195 ALA A CA 1
ATOM 1446 C C . ALA A 1 195 ? -51.423 15.251 -32.544 1.00 42.28 195 ALA A C 1
ATOM 1448 O O . ALA A 1 195 ? -51.197 15.028 -31.360 1.00 42.28 195 ALA A O 1
ATOM 1449 N N . ARG A 1 196 ? -50.651 14.809 -33.537 1.00 46.47 196 ARG A N 1
ATOM 1450 C CA . ARG A 1 196 ? -49.409 14.027 -33.475 1.00 46.47 196 ARG A CA 1
ATOM 1451 C C . ARG A 1 196 ? -48.168 14.956 -33.436 1.00 46.47 196 ARG A C 1
ATOM 1453 O O . ARG A 1 196 ? -48.352 16.165 -33.518 1.00 46.47 196 ARG A O 1
ATOM 1460 N N . PRO A 1 197 ? -46.944 14.407 -33.287 1.00 54.66 197 PRO A N 1
ATOM 1461 C CA . PRO A 1 197 ? -45.756 15.126 -32.826 1.00 54.66 197 PRO A CA 1
ATOM 1462 C C . PRO A 1 197 ? -44.854 15.632 -33.964 1.00 54.66 197 PRO A C 1
ATOM 1464 O O . PRO A 1 197 ? -44.812 15.023 -35.029 1.00 54.66 197 PRO A O 1
ATOM 1467 N N . GLU A 1 198 ? -44.050 16.656 -33.676 1.00 46.03 198 GLU A N 1
ATOM 1468 C CA . GLU A 1 198 ? -42.851 17.066 -34.431 1.00 46.03 198 GLU A CA 1
ATOM 1469 C C . GLU A 1 198 ? -41.775 17.377 -33.365 1.00 46.03 198 GLU A C 1
ATOM 1471 O O . GLU A 1 198 ? -42.066 18.071 -32.397 1.00 46.03 198 GLU A O 1
ATOM 1476 N N . ALA A 1 199 ? -40.609 16.729 -33.273 1.00 46.03 199 ALA A N 1
ATOM 1477 C CA . ALA A 1 199 ? -39.523 16.569 -34.240 1.00 46.03 199 ALA A CA 1
ATOM 1478 C C . ALA A 1 199 ? -38.957 17.910 -34.723 1.00 46.03 199 ALA A C 1
ATOM 1480 O O . ALA A 1 199 ? -39.313 18.370 -35.801 1.00 46.03 199 ALA A O 1
ATOM 1481 N N . THR A 1 200 ? -38.005 18.494 -33.986 1.00 49.62 200 THR A N 1
ATOM 1482 C CA . THR A 1 200 ? -36.907 19.238 -34.626 1.00 49.62 200 THR A CA 1
ATOM 1483 C C . THR A 1 200 ? -35.666 19.304 -33.740 1.00 49.62 200 THR A C 1
ATOM 1485 O O . THR A 1 200 ? -35.732 19.558 -32.540 1.00 49.62 200 THR A O 1
ATOM 1488 N N . CYS A 1 201 ? -34.551 19.013 -34.400 1.00 38.34 201 CYS A N 1
ATOM 1489 C CA . CYS A 1 201 ? -33.161 19.149 -34.002 1.00 38.34 201 CYS A CA 1
ATOM 1490 C C . CYS A 1 201 ? -32.722 20.615 -34.148 1.00 38.34 201 CYS A C 1
ATOM 1492 O O . CYS A 1 201 ? -33.122 21.248 -35.127 1.00 38.34 201 CYS A O 1
ATOM 1494 N N . SER A 1 202 ? -31.871 21.085 -33.235 1.00 49.50 202 SER A N 1
ATOM 1495 C CA . SER A 1 202 ? -30.908 22.175 -33.435 1.00 49.50 202 SER A CA 1
ATOM 1496 C C . SER A 1 202 ? -29.660 21.863 -32.624 1.00 49.50 202 SER A C 1
ATOM 1498 O O . SER A 1 202 ? -29.837 21.429 -31.461 1.00 49.50 202 SER A O 1
#

Secondary structure (DSSP, 8-state):
--SSS------SPPHHHHHHHHHHHHHHHTTB--TT-TT---------S--SS-HHHHHHHHHHHHHHHHT--BSS-EEEEEEEEETTEEEES--HHHHTTS--EEEEEEETTT--EEEEEE-S--S-HHHHHHHHHHHHHHHHHHHHHHHHHHHHHHHHSTTS----------PPP-------------------------